Protein AF-A0A7V9RU66-F1 (afdb_monomer_lite)

Structure (mmCIF, N/CA/C/O backbone):
data_AF-A0A7V9RU66-F1
#
_entry.id   AF-A0A7V9RU66-F1
#
loop_
_atom_site.group_PDB
_atom_site.id
_atom_site.type_symbol
_atom_site.label_atom_id
_atom_site.label_alt_id
_atom_site.label_comp_id
_atom_site.label_asym_id
_atom_site.label_entity_id
_atom_site.label_seq_id
_atom_site.pdbx_PDB_ins_code
_atom_site.Cartn_x
_atom_site.Cartn_y
_atom_site.Cartn_z
_atom_site.occupancy
_atom_site.B_iso_or_equiv
_atom_site.auth_seq_id
_atom_site.auth_comp_id
_atom_site.auth_asym_id
_atom_site.auth_atom_id
_atom_site.pdbx_PDB_model_num
ATOM 1 N N . GLY A 1 1 ? 7.194 -14.982 17.174 1.00 54.09 1 GLY A N 1
ATOM 2 C CA . GLY A 1 1 ? 6.091 -15.766 16.573 1.00 54.09 1 GLY A CA 1
ATOM 3 C C . GLY A 1 1 ? 6.670 -16.869 15.704 1.00 54.09 1 GLY A C 1
ATOM 4 O O . GLY A 1 1 ? 7.874 -16.856 15.501 1.00 54.09 1 GLY A O 1
ATOM 5 N N . GLY A 1 2 ? 5.865 -17.826 15.233 1.00 78.12 2 GLY A N 1
ATOM 6 C CA . GLY A 1 2 ? 6.291 -18.788 14.199 1.00 78.12 2 GLY A CA 1
ATOM 7 C C . GLY A 1 2 ? 6.312 -20.267 14.597 1.00 78.12 2 GLY A C 1
ATOM 8 O O . GLY A 1 2 ? 6.083 -21.112 13.745 1.00 78.12 2 GLY A O 1
ATOM 9 N N . ARG A 1 3 ? 6.513 -20.609 15.880 1.00 86.06 3 ARG A N 1
ATOM 10 C CA . ARG A 1 3 ? 6.631 -22.020 16.324 1.00 86.06 3 ARG A CA 1
ATOM 11 C C . ARG A 1 3 ? 5.392 -22.880 16.041 1.00 86.06 3 ARG A C 1
ATOM 13 O O . ARG A 1 3 ? 5.518 -24.087 15.909 1.00 86.06 3 ARG A O 1
ATOM 20 N N . SER A 1 4 ? 4.214 -22.264 15.977 1.00 92.62 4 SER A N 1
ATOM 21 C CA . SER A 1 4 ? 2.929 -22.921 15.711 1.00 92.62 4 SER A CA 1
ATOM 22 C C . SER A 1 4 ? 2.381 -22.630 14.310 1.00 92.62 4 SER A C 1
ATOM 24 O O . SER A 1 4 ? 1.212 -22.897 14.037 1.00 92.62 4 SER A O 1
ATOM 26 N N . TRP A 1 5 ? 3.179 -22.022 13.427 1.00 92.88 5 TRP A N 1
ATOM 27 C CA . TRP A 1 5 ? 2.709 -21.635 12.101 1.00 92.88 5 TRP A CA 1
ATOM 28 C C . TRP A 1 5 ? 2.770 -22.826 11.154 1.00 92.88 5 TRP A C 1
ATOM 30 O O . TRP A 1 5 ? 3.797 -23.483 11.021 1.00 92.88 5 TRP A O 1
ATOM 40 N N . THR A 1 6 ? 1.656 -23.083 10.476 1.00 93.94 6 THR A N 1
ATOM 41 C CA . THR A 1 6 ? 1.593 -24.046 9.377 1.00 93.94 6 THR A CA 1
ATOM 42 C C . THR A 1 6 ? 1.651 -23.277 8.068 1.00 93.94 6 THR A C 1
ATOM 44 O O . THR A 1 6 ? 0.846 -22.370 7.856 1.00 93.94 6 THR A O 1
ATOM 47 N N . ASN A 1 7 ? 2.586 -23.633 7.188 1.00 94.44 7 ASN A N 1
ATOM 48 C CA . ASN A 1 7 ? 2.604 -23.092 5.836 1.00 94.44 7 ASN A CA 1
ATOM 49 C C . ASN A 1 7 ? 1.432 -23.684 5.041 1.00 94.44 7 ASN A C 1
ATOM 51 O O . ASN A 1 7 ? 1.370 -24.896 4.848 1.00 94.44 7 ASN A O 1
ATOM 55 N N . LYS A 1 8 ? 0.509 -22.828 4.599 1.00 96.00 8 LYS A N 1
ATOM 56 C CA . LYS A 1 8 ? -0.644 -23.222 3.780 1.00 96.00 8 LYS A CA 1
ATOM 57 C C . LYS A 1 8 ? -0.397 -23.058 2.279 1.00 96.00 8 LYS A C 1
ATOM 59 O O . LYS A 1 8 ? -1.158 -23.604 1.495 1.00 96.00 8 LYS A O 1
ATOM 64 N N . GLY A 1 9 ? 0.660 -22.356 1.868 1.00 96.25 9 GLY A N 1
ATOM 65 C CA . GLY A 1 9 ? 0.991 -22.094 0.467 1.00 96.25 9 GLY A CA 1
ATOM 66 C C . GLY A 1 9 ? 1.030 -20.606 0.115 1.00 96.25 9 GLY A C 1
ATOM 67 O O . GLY A 1 9 ? 0.934 -19.733 0.978 1.00 96.25 9 GLY A O 1
ATOM 68 N N . ILE A 1 10 ? 1.193 -20.332 -1.179 1.00 96.06 10 ILE A N 1
ATOM 69 C CA . ILE A 1 10 ? 1.361 -18.985 -1.738 1.00 96.06 10 ILE A CA 1
ATOM 70 C C . ILE A 1 10 ? -0.003 -18.310 -1.926 1.00 96.06 10 ILE A C 1
ATOM 72 O O . ILE A 1 10 ? -0.950 -18.932 -2.403 1.00 96.06 10 ILE A O 1
ATOM 76 N N . PHE A 1 11 ? -0.092 -17.026 -1.571 1.00 97.44 11 PHE A N 1
ATOM 77 C CA . PHE A 1 11 ? -1.281 -16.201 -1.803 1.00 97.44 11 PHE A CA 1
ATOM 78 C C . PHE A 1 11 ? -1.228 -15.528 -3.185 1.00 97.44 11 PHE A C 1
ATOM 80 O O . PHE A 1 11 ? -2.105 -15.745 -4.014 1.00 97.44 11 PHE A O 1
ATOM 87 N N . ILE A 1 12 ? -0.187 -14.730 -3.433 1.00 97.38 12 ILE A N 1
ATOM 88 C CA . ILE A 1 12 ? 0.171 -14.116 -4.720 1.00 97.38 12 ILE A CA 1
ATOM 89 C C . ILE A 1 12 ? 1.691 -14.198 -4.887 1.00 97.38 12 ILE A C 1
ATOM 91 O O . ILE A 1 12 ? 2.413 -14.232 -3.890 1.00 97.38 12 ILE A O 1
ATOM 95 N N . GLU A 1 13 ? 2.171 -14.203 -6.125 1.00 95.44 13 GLU A N 1
ATOM 96 C CA . GLU A 1 13 ? 3.602 -14.180 -6.449 1.00 95.44 13 GLU A CA 1
ATOM 97 C C . GLU A 1 13 ? 3.851 -13.460 -7.771 1.00 95.44 13 GLU A C 1
ATOM 99 O O . GLU A 1 13 ? 2.932 -13.300 -8.557 1.00 95.44 13 GLU A O 1
ATOM 104 N N . ASP A 1 14 ? 5.078 -13.037 -8.037 1.00 94.44 14 ASP A N 1
ATOM 105 C CA . ASP A 1 14 ? 5.473 -12.557 -9.360 1.00 94.44 14 ASP A CA 1
ATOM 106 C C . ASP A 1 14 ? 6.634 -13.393 -9.874 1.00 94.44 14 ASP A C 1
ATOM 108 O O . ASP A 1 14 ? 7.517 -13.795 -9.115 1.00 94.44 14 ASP A O 1
ATOM 112 N N . HIS A 1 15 ? 6.670 -13.562 -11.192 1.00 94.44 15 HIS A N 1
ATOM 113 C CA . HIS A 1 15 ? 7.724 -14.305 -11.868 1.00 94.44 15 HIS A CA 1
ATOM 114 C C . HIS A 1 15 ? 8.845 -13.395 -12.377 1.00 94.44 15 HIS A C 1
ATOM 116 O O . HIS A 1 15 ? 8.672 -12.189 -12.578 1.00 94.44 15 HIS A O 1
ATOM 122 N N . GLN A 1 16 ? 10.000 -14.007 -12.653 1.00 94.94 16 GLN A N 1
ATOM 123 C CA . GLN A 1 16 ? 11.218 -13.335 -13.127 1.00 94.94 16 GLN A CA 1
ATOM 124 C C . GLN A 1 16 ? 11.025 -12.348 -14.294 1.00 94.94 16 GLN A C 1
ATOM 126 O O . GLN A 1 16 ? 11.679 -11.307 -14.258 1.00 94.94 16 GLN A O 1
ATOM 131 N N . PRO A 1 17 ? 10.136 -12.574 -15.287 1.00 96.50 17 PRO A N 1
ATOM 132 C CA . PRO A 1 17 ? 9.943 -11.624 -16.385 1.00 96.50 17 PRO A CA 1
ATOM 133 C C . PRO A 1 17 ? 9.509 -10.219 -15.955 1.00 96.50 17 PRO A C 1
ATOM 135 O O . PRO A 1 17 ? 9.599 -9.295 -16.752 1.00 96.50 17 PRO A O 1
ATOM 138 N N . ARG A 1 18 ? 9.035 -10.034 -14.717 1.00 95.62 18 ARG A N 1
ATOM 139 C CA . ARG A 1 18 ? 8.660 -8.720 -14.174 1.00 95.62 18 ARG A CA 1
ATOM 140 C C . ARG A 1 18 ? 9.803 -8.023 -13.427 1.00 95.62 18 ARG A C 1
ATOM 142 O O . ARG A 1 18 ? 9.612 -6.908 -12.944 1.00 95.62 18 ARG A O 1
ATOM 149 N N . MET A 1 19 ? 10.966 -8.664 -13.287 1.00 95.75 19 MET A N 1
ATOM 150 C CA . MET A 1 19 ? 12.111 -8.092 -12.580 1.00 95.75 19 MET A CA 1
ATOM 151 C C . MET A 1 19 ? 12.812 -7.038 -13.441 1.00 95.75 19 MET A C 1
ATOM 153 O O . MET A 1 19 ? 13.355 -7.341 -14.498 1.00 95.75 19 MET A O 1
ATOM 157 N N . ILE A 1 20 ? 12.847 -5.806 -12.951 1.00 95.75 20 ILE A N 1
ATOM 158 C CA . ILE A 1 20 ? 13.600 -4.684 -13.497 1.00 95.75 20 ILE A CA 1
ATOM 159 C C . ILE A 1 20 ? 15.056 -4.842 -13.058 1.00 95.75 20 ILE A C 1
ATOM 161 O O . ILE A 1 20 ? 15.413 -4.662 -11.889 1.00 95.75 20 ILE A O 1
ATOM 165 N N . LEU A 1 21 ? 15.901 -5.220 -14.012 1.00 95.44 21 LEU A N 1
ATOM 166 C CA . LEU A 1 21 ? 17.323 -5.466 -13.788 1.00 95.44 21 LEU A CA 1
ATOM 167 C C . LEU A 1 21 ? 18.162 -4.202 -14.029 1.00 95.44 21 LEU A C 1
ATOM 169 O O . LEU A 1 21 ? 17.673 -3.148 -14.445 1.00 95.44 21 LEU A O 1
ATOM 173 N N . LYS A 1 22 ? 19.472 -4.312 -13.789 1.00 94.69 22 LYS A N 1
ATOM 174 C CA . LYS A 1 22 ? 20.430 -3.309 -14.271 1.00 94.69 22 LYS A CA 1
ATOM 175 C C . LYS A 1 22 ? 20.359 -3.213 -15.810 1.00 94.69 22 LYS A C 1
ATOM 177 O O . LYS A 1 22 ? 20.106 -4.227 -16.460 1.00 94.69 22 LYS A O 1
ATOM 182 N N . PRO A 1 23 ? 20.578 -2.023 -16.397 1.00 94.81 23 PRO A N 1
ATOM 183 C CA . PRO A 1 23 ? 21.033 -0.790 -15.746 1.00 94.81 23 PRO A CA 1
ATOM 184 C C . PRO A 1 23 ? 19.916 0.076 -15.135 1.00 94.81 23 PRO A C 1
ATOM 186 O O . PRO A 1 23 ? 20.235 1.084 -14.514 1.00 94.81 23 PRO A O 1
ATOM 189 N N . HIS A 1 24 ? 18.635 -0.280 -15.287 1.00 96.00 24 HIS A N 1
ATOM 190 C CA . HIS A 1 24 ? 17.520 0.587 -14.882 1.00 96.00 24 HIS A CA 1
ATOM 191 C C . HIS A 1 24 ? 17.282 0.603 -13.372 1.00 96.00 24 HIS A C 1
ATOM 193 O O . HIS A 1 24 ? 17.064 1.671 -12.798 1.00 96.00 24 HIS A O 1
ATOM 199 N N . ASN A 1 25 ? 17.392 -0.552 -12.712 1.00 95.31 25 ASN A N 1
ATOM 200 C CA . ASN A 1 25 ? 17.283 -0.604 -11.260 1.00 95.31 25 ASN A CA 1
ATOM 201 C C . ASN A 1 25 ? 18.553 -0.095 -10.570 1.00 95.31 25 ASN A C 1
ATOM 203 O O . ASN A 1 25 ? 19.605 -0.741 -10.583 1.00 95.31 25 ASN A O 1
ATOM 207 N N . THR A 1 26 ? 18.418 1.081 -9.961 1.00 95.50 26 THR A N 1
ATOM 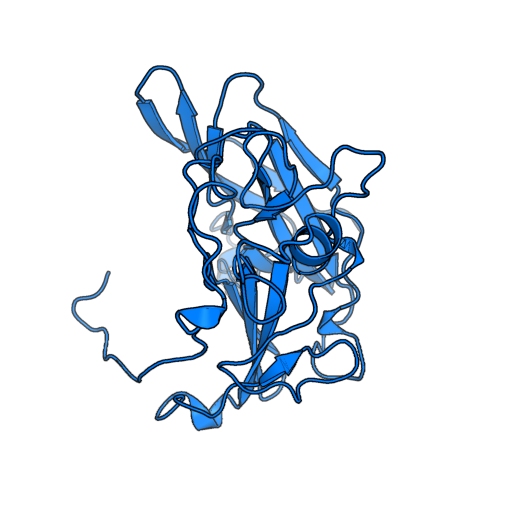208 C CA . THR A 1 26 ? 19.484 1.832 -9.284 1.00 95.50 26 THR A CA 1
ATOM 209 C C . THR A 1 26 ? 19.058 2.364 -7.913 1.00 95.50 26 THR A C 1
ATOM 211 O O . THR A 1 26 ? 19.827 3.059 -7.252 1.00 95.50 26 THR A O 1
ATOM 214 N N . SER A 1 27 ? 17.844 2.046 -7.460 1.00 91.19 27 SER A N 1
ATOM 215 C CA . SER A 1 27 ? 17.290 2.484 -6.175 1.00 91.19 27 SER A CA 1
ATOM 216 C C . SER A 1 27 ? 17.796 1.672 -4.981 1.00 91.19 27 SER A C 1
ATOM 218 O O . SER A 1 27 ? 17.535 2.059 -3.846 1.00 91.19 27 SER A O 1
ATOM 220 N N . ASN A 1 28 ? 18.506 0.558 -5.203 1.00 89.00 28 ASN A N 1
ATOM 221 C CA . ASN A 1 28 ? 18.846 -0.429 -4.167 1.00 89.00 28 ASN A CA 1
ATOM 222 C C . ASN A 1 28 ? 17.607 -0.957 -3.412 1.00 89.00 28 ASN A C 1
ATOM 224 O O . ASN A 1 28 ? 17.697 -1.353 -2.249 1.00 89.00 28 ASN A O 1
ATOM 228 N N . THR A 1 29 ? 16.443 -0.945 -4.066 1.00 81.56 29 THR A N 1
ATOM 229 C CA . THR A 1 29 ? 15.221 -1.607 -3.594 1.00 81.56 29 THR A CA 1
ATOM 230 C C . THR A 1 29 ? 15.042 -2.952 -4.313 1.00 81.56 29 THR A C 1
ATOM 232 O O . THR A 1 29 ? 15.982 -3.476 -4.921 1.00 81.56 29 THR A O 1
ATOM 235 N N . PHE A 1 30 ? 13.859 -3.566 -4.210 1.00 85.19 30 PHE A N 1
ATOM 236 C CA . PHE A 1 30 ? 13.571 -4.835 -4.878 1.00 85.19 30 PHE A CA 1
ATOM 237 C C . PHE A 1 30 ? 13.674 -4.703 -6.406 1.00 85.19 30 PHE A C 1
ATOM 239 O O . PHE A 1 30 ? 13.291 -3.692 -6.987 1.00 85.19 30 PHE A O 1
ATOM 246 N N . ALA A 1 31 ? 14.159 -5.754 -7.073 1.00 89.69 31 ALA A N 1
ATOM 247 C CA . ALA A 1 31 ? 14.148 -5.837 -8.536 1.00 89.69 31 ALA A CA 1
ATOM 248 C C . ALA A 1 31 ? 12.752 -6.049 -9.117 1.00 89.69 31 ALA A C 1
ATOM 250 O O . ALA A 1 31 ? 12.538 -5.834 -10.297 1.00 89.69 31 ALA A O 1
ATOM 251 N N . GLY A 1 32 ? 11.795 -6.460 -8.305 1.00 92.56 32 GLY A N 1
ATOM 252 C CA . GLY A 1 32 ? 10.421 -6.677 -8.702 1.00 92.56 32 GLY A CA 1
ATOM 253 C C . GLY A 1 32 ? 9.688 -7.404 -7.592 1.00 92.56 32 GLY A C 1
ATOM 254 O O . GLY A 1 32 ? 10.230 -7.594 -6.501 1.00 92.56 32 GLY A O 1
ATOM 255 N N . GLY A 1 33 ? 8.477 -7.850 -7.891 1.00 93.25 33 GLY A N 1
ATOM 256 C CA . GLY A 1 33 ? 7.679 -8.636 -6.970 1.00 93.25 33 GLY A CA 1
ATOM 257 C C . GLY A 1 33 ? 6.613 -7.846 -6.240 1.00 93.25 33 GLY A C 1
ATOM 258 O O . GLY A 1 33 ? 6.332 -6.687 -6.542 1.00 93.25 33 GLY A O 1
ATOM 259 N N . VAL A 1 34 ? 6.027 -8.517 -5.259 1.00 94.50 34 VAL A N 1
ATOM 260 C CA . VAL A 1 34 ? 4.985 -7.986 -4.388 1.00 94.50 34 VAL A CA 1
ATOM 261 C C . VAL A 1 34 ? 5.456 -8.087 -2.945 1.00 94.50 34 VAL A C 1
ATOM 263 O O . VAL A 1 34 ? 6.046 -9.098 -2.557 1.00 94.50 34 VAL A O 1
ATOM 266 N N . GLY A 1 35 ? 5.236 -7.044 -2.150 1.00 93.81 35 GLY A N 1
ATOM 267 C CA . GLY A 1 35 ? 5.766 -6.988 -0.791 1.00 93.81 35 GLY A CA 1
ATOM 268 C C . GLY A 1 35 ? 4.878 -6.251 0.196 1.00 93.81 35 GLY A C 1
ATOM 269 O O . GLY A 1 35 ? 3.836 -5.699 -0.152 1.00 93.81 35 GLY A O 1
ATOM 270 N N . ASP A 1 36 ? 5.316 -6.291 1.451 1.00 94.62 36 ASP A N 1
ATOM 271 C CA . ASP A 1 36 ? 4.734 -5.560 2.579 1.00 94.62 36 ASP A CA 1
ATOM 272 C C . ASP A 1 36 ? 3.207 -5.727 2.719 1.00 94.62 36 ASP A C 1
ATOM 274 O O . ASP A 1 36 ? 2.463 -4.744 2.715 1.00 94.62 36 ASP A O 1
ATOM 278 N N . PRO A 1 37 ? 2.709 -6.975 2.803 1.00 96.88 37 PRO A N 1
ATOM 279 C CA . PRO A 1 37 ? 1.279 -7.235 2.806 1.00 96.88 37 PRO A CA 1
ATOM 280 C C . PRO A 1 37 ? 0.583 -6.762 4.090 1.00 96.88 37 PRO A C 1
ATOM 282 O O . PRO A 1 37 ? 1.059 -6.993 5.202 1.00 96.88 37 PRO A O 1
ATOM 285 N N . SER A 1 38 ? -0.637 -6.248 3.937 1.00 98.44 38 SER A N 1
ATOM 286 C CA . SER A 1 38 ? -1.613 -6.058 5.011 1.00 98.44 38 SER A CA 1
ATOM 287 C C . SER A 1 38 ? -2.946 -6.688 4.628 1.00 98.44 38 SER A C 1
ATOM 289 O O . SER A 1 38 ? -3.507 -6.396 3.572 1.00 98.44 38 SER A O 1
ATOM 291 N N . ALA A 1 39 ? -3.438 -7.589 5.479 1.00 97.94 39 ALA A N 1
ATOM 292 C CA . ALA A 1 39 ? -4.606 -8.406 5.188 1.00 97.94 39 ALA A CA 1
ATOM 293 C C . ALA A 1 39 ? -5.781 -8.092 6.123 1.00 97.94 39 ALA A C 1
ATOM 295 O O . ALA A 1 39 ? -5.617 -8.080 7.343 1.00 97.94 39 ALA A O 1
ATOM 296 N N . VAL A 1 40 ? -6.978 -7.904 5.558 1.00 98.31 40 VAL A N 1
ATOM 297 C CA . VAL A 1 40 ? -8.227 -7.679 6.308 1.00 98.31 40 VAL A CA 1
ATOM 298 C C . VAL A 1 40 ? -9.375 -8.503 5.733 1.00 98.31 40 VAL A C 1
ATOM 300 O O . VAL A 1 40 ? -9.509 -8.654 4.519 1.00 98.31 40 VAL A O 1
ATOM 303 N N . ALA A 1 41 ? -10.219 -9.054 6.604 1.00 97.62 41 ALA A N 1
ATOM 304 C CA . ALA A 1 41 ? -11.420 -9.770 6.188 1.00 97.62 41 ALA A CA 1
ATOM 305 C C . ALA A 1 41 ? -12.588 -8.790 5.997 1.00 97.62 41 ALA A C 1
ATOM 307 O O . ALA A 1 41 ? -12.857 -7.965 6.871 1.00 97.62 41 ALA A O 1
ATOM 308 N N . SER A 1 42 ? -13.296 -8.900 4.873 1.00 97.62 42 SER A N 1
ATOM 309 C CA . SER A 1 42 ? -14.531 -8.153 4.603 1.00 97.62 42 SER A CA 1
ATOM 310 C C . SER A 1 42 ? -15.489 -9.038 3.799 1.00 97.62 42 SER A C 1
ATOM 312 O O . SER A 1 42 ? -15.142 -9.576 2.740 1.00 97.62 42 SER A O 1
ATOM 314 N N . GLY A 1 43 ? -16.683 -9.270 4.348 1.00 96.00 43 GLY A N 1
ATOM 315 C CA . GLY A 1 43 ? -17.621 -10.262 3.824 1.00 96.00 43 GLY A CA 1
ATOM 316 C C . GLY A 1 43 ? -17.010 -11.669 3.789 1.00 96.00 43 GLY A C 1
ATOM 317 O O . GLY A 1 43 ? -16.449 -12.142 4.774 1.00 96.00 43 GLY A O 1
ATOM 318 N N . LYS A 1 44 ? -17.108 -12.344 2.637 1.00 97.50 44 LYS A N 1
ATOM 319 C CA . LYS A 1 44 ? -16.587 -13.710 2.429 1.00 97.50 44 LYS A CA 1
ATOM 320 C C . LYS A 1 44 ? -15.128 -13.779 1.955 1.00 97.50 44 LYS A C 1
ATOM 322 O O . LYS A 1 44 ? -14.651 -14.867 1.631 1.00 97.50 44 LYS A O 1
ATOM 327 N N . TYR A 1 45 ? -14.440 -12.641 1.865 1.00 98.50 45 TYR A N 1
ATOM 328 C CA . TYR A 1 45 ? -13.095 -12.552 1.302 1.00 98.50 45 TYR A CA 1
ATOM 329 C C . TYR A 1 45 ? -12.073 -12.055 2.327 1.00 98.50 45 TYR A C 1
ATOM 331 O O . TYR A 1 45 ? -12.382 -11.234 3.193 1.00 98.50 45 TYR A O 1
ATOM 339 N N . LEU A 1 46 ? -10.833 -12.514 2.168 1.00 98.56 46 LEU A N 1
ATOM 340 C CA . LEU A 1 46 ? -9.651 -11.851 2.705 1.00 98.56 46 LEU A CA 1
ATOM 341 C C . LEU A 1 46 ? -9.087 -10.934 1.615 1.00 98.56 46 LEU A C 1
ATOM 343 O O . LEU A 1 46 ? -8.779 -11.406 0.519 1.00 98.56 46 LEU A O 1
ATOM 347 N N . TYR A 1 47 ? -8.963 -9.645 1.916 1.00 98.75 47 TYR A N 1
ATOM 348 C CA . TYR A 1 47 ? -8.310 -8.652 1.065 1.00 98.75 47 TYR A CA 1
ATOM 349 C C . TYR A 1 47 ? -6.861 -8.509 1.497 1.00 98.75 47 TYR A C 1
ATOM 351 O O . TYR A 1 47 ? -6.595 -8.349 2.685 1.00 98.75 47 TYR A O 1
ATOM 359 N N . LEU A 1 48 ? -5.950 -8.549 0.533 1.00 98.62 48 LEU A N 1
ATOM 360 C CA . LEU A 1 48 ? -4.521 -8.352 0.711 1.00 98.62 48 LEU A CA 1
ATOM 361 C C . LEU A 1 48 ? -4.132 -7.052 0.010 1.00 98.62 48 LEU A C 1
ATOM 363 O O . LEU A 1 48 ? -4.146 -6.998 -1.218 1.00 98.62 48 LEU A O 1
ATOM 367 N N . PHE A 1 49 ? -3.802 -6.021 0.779 1.00 98.75 49 PHE A N 1
ATOM 368 C CA . PHE A 1 49 ? -3.186 -4.792 0.285 1.00 98.75 49 PHE A CA 1
ATOM 369 C C . PHE A 1 49 ? -1.672 -4.969 0.304 1.00 98.75 49 PHE A C 1
ATOM 371 O O . PHE A 1 49 ? -1.138 -5.473 1.289 1.00 98.75 49 PHE A O 1
ATOM 378 N N . TYR A 1 50 ? -0.983 -4.600 -0.770 1.00 98.12 50 TYR A N 1
ATOM 379 C CA . TYR A 1 50 ? 0.442 -4.898 -0.924 1.00 98.12 50 TYR A CA 1
ATOM 380 C C . TYR A 1 50 ? 1.137 -3.864 -1.815 1.00 98.12 50 TYR A C 1
ATOM 382 O O . TYR A 1 50 ? 0.483 -3.202 -2.620 1.00 98.12 50 TYR A O 1
ATOM 390 N N . GLY A 1 51 ? 2.456 -3.730 -1.675 1.00 96.19 51 GLY A N 1
ATOM 391 C CA . GLY A 1 51 ? 3.294 -2.956 -2.590 1.00 96.19 51 GLY A CA 1
ATOM 392 C C . GLY A 1 51 ? 3.595 -3.739 -3.870 1.00 96.19 51 GLY A C 1
ATOM 393 O O . GLY A 1 51 ? 4.040 -4.883 -3.799 1.00 96.19 51 GLY A O 1
ATOM 394 N N . GLU A 1 52 ? 3.344 -3.144 -5.032 1.00 94.31 52 GLU A N 1
ATOM 395 C CA . GLU A 1 52 ? 3.611 -3.698 -6.361 1.00 94.31 52 GLU A CA 1
ATOM 396 C C . GLU A 1 52 ? 4.938 -3.133 -6.884 1.00 94.31 52 GLU A C 1
ATOM 398 O O . GLU A 1 52 ? 5.014 -1.965 -7.242 1.00 94.31 52 GLU A O 1
ATOM 403 N N . TYR A 1 53 ? 5.990 -3.949 -6.943 1.00 94.38 53 TYR A N 1
ATOM 404 C CA . TYR A 1 53 ? 7.344 -3.524 -7.329 1.00 94.38 53 TYR A CA 1
ATOM 405 C C . TYR A 1 53 ? 7.785 -4.071 -8.693 1.00 94.38 53 TYR A C 1
ATOM 407 O O . TYR A 1 53 ? 8.783 -3.615 -9.245 1.00 94.38 53 TYR A O 1
ATOM 415 N N . GLY A 1 54 ? 7.065 -5.051 -9.247 1.00 94.88 54 GLY A N 1
ATOM 416 C CA . GLY A 1 54 ? 7.350 -5.623 -10.564 1.00 94.88 54 GLY A CA 1
ATOM 417 C C . GLY A 1 54 ? 6.955 -4.710 -11.725 1.00 94.88 54 GLY A C 1
ATOM 418 O O . GLY A 1 54 ? 5.966 -3.978 -11.655 1.00 94.88 54 GLY A O 1
ATOM 419 N N . TYR A 1 55 ? 7.671 -4.826 -12.846 1.00 96.88 55 TYR A N 1
ATOM 420 C CA . TYR A 1 55 ? 7.300 -4.171 -14.099 1.00 96.88 55 TYR A CA 1
ATOM 421 C C . TYR A 1 55 ? 5.868 -4.577 -14.503 1.00 96.88 55 TYR A C 1
ATOM 423 O O . TYR A 1 55 ? 5.536 -5.768 -14.433 1.00 96.88 55 TYR A O 1
ATOM 431 N N . PRO A 1 56 ? 4.990 -3.640 -14.909 1.00 95.50 56 PRO A N 1
ATOM 432 C CA . PRO A 1 56 ? 3.624 -3.952 -15.327 1.00 95.50 56 PRO A CA 1
ATOM 433 C C . PRO A 1 56 ? 3.612 -4.428 -16.788 1.00 95.50 56 PRO A C 1
ATOM 435 O O . PRO A 1 56 ? 2.995 -3.832 -17.667 1.00 95.50 56 PRO A O 1
ATOM 438 N N . GLY A 1 57 ? 4.350 -5.509 -17.037 1.00 95.19 57 GLY A N 1
ATOM 439 C CA . GLY A 1 57 ? 4.577 -6.114 -18.342 1.00 95.19 57 GLY A CA 1
ATOM 440 C C . GLY A 1 57 ? 5.697 -7.149 -18.267 1.00 95.19 57 GLY A C 1
ATOM 441 O O . GLY A 1 57 ? 6.070 -7.604 -17.186 1.00 95.19 57 GLY A O 1
ATOM 442 N N . ILE A 1 58 ? 6.260 -7.481 -19.424 1.00 96.06 58 ILE A N 1
ATOM 443 C CA . ILE A 1 58 ? 7.525 -8.214 -19.513 1.00 96.06 58 ILE A CA 1
ATOM 444 C C . ILE A 1 58 ? 8.638 -7.169 -19.559 1.00 96.06 58 ILE A C 1
ATOM 446 O O . ILE A 1 58 ? 8.633 -6.305 -20.435 1.00 96.06 58 ILE A O 1
ATOM 450 N N . TYR A 1 59 ? 9.550 -7.210 -18.591 1.00 97.31 59 TYR A N 1
ATOM 451 C CA . TYR A 1 59 ? 10.728 -6.359 -18.583 1.00 97.31 59 TYR A CA 1
ATOM 452 C C . TYR A 1 59 ? 11.688 -6.804 -19.685 1.00 97.31 59 TYR A C 1
ATOM 454 O O . TYR A 1 59 ? 12.089 -7.965 -19.758 1.00 97.31 59 TYR A O 1
ATOM 462 N N . ASP A 1 60 ? 12.094 -5.841 -20.498 1.00 97.25 60 ASP A N 1
ATOM 463 C CA . ASP A 1 60 ? 13.182 -5.964 -21.450 1.00 97.25 60 ASP A CA 1
ATOM 464 C C . ASP A 1 60 ? 13.996 -4.667 -21.407 1.00 97.25 60 ASP A C 1
ATOM 466 O O . ASP A 1 60 ? 13.446 -3.564 -21.377 1.00 97.25 60 ASP A O 1
ATOM 470 N N . SER A 1 61 ? 15.324 -4.784 -21.361 1.00 96.94 61 SER A N 1
ATOM 471 C CA . SER A 1 61 ? 16.184 -3.610 -21.200 1.00 96.94 61 SER A CA 1
ATOM 472 C C . SER A 1 61 ? 16.189 -2.704 -22.430 1.00 96.94 61 SER A C 1
ATOM 474 O O . SER A 1 61 ? 16.436 -1.511 -22.284 1.00 96.94 61 SER A O 1
ATOM 476 N N . ALA A 1 62 ? 15.942 -3.236 -23.630 1.00 97.38 62 ALA A N 1
ATOM 477 C CA . ALA A 1 62 ? 15.953 -2.438 -24.855 1.00 97.38 62 ALA A CA 1
ATOM 478 C C . ALA A 1 62 ? 14.668 -1.609 -25.022 1.00 97.38 62 ALA A C 1
ATOM 480 O O . ALA A 1 62 ? 14.695 -0.542 -25.633 1.00 97.38 62 ALA A O 1
ATOM 481 N N . SER A 1 63 ? 13.559 -2.083 -24.457 1.00 96.88 63 SER A N 1
ATOM 482 C CA . SER A 1 63 ? 12.228 -1.470 -24.556 1.00 96.88 63 SER A CA 1
ATOM 483 C C . SER A 1 63 ? 11.699 -0.905 -23.233 1.00 96.88 63 SER A C 1
ATOM 485 O O . SER A 1 63 ? 10.532 -0.513 -23.148 1.00 96.88 63 SER A O 1
ATOM 487 N N . TYR A 1 64 ? 12.548 -0.824 -22.203 1.00 97.88 64 TYR A N 1
ATOM 488 C CA . TYR A 1 64 ? 12.169 -0.321 -20.887 1.00 97.88 64 TYR A CA 1
ATOM 489 C C . TYR A 1 64 ? 11.516 1.065 -20.966 1.00 97.88 64 TYR A C 1
ATOM 491 O O . TYR A 1 64 ? 12.081 2.036 -21.471 1.00 97.88 64 TYR A O 1
ATOM 499 N N . ASN A 1 65 ? 10.318 1.154 -20.393 1.00 97.81 65 ASN A N 1
ATOM 500 C CA . ASN A 1 65 ? 9.547 2.385 -20.297 1.00 97.81 65 ASN A CA 1
ATOM 501 C C . ASN A 1 65 ? 9.316 2.773 -18.831 1.00 97.81 65 ASN A C 1
ATOM 503 O O . ASN A 1 65 ? 8.586 2.102 -18.097 1.00 97.81 65 ASN A O 1
ATOM 507 N N . VAL A 1 66 ? 9.904 3.906 -18.444 1.00 96.25 66 VAL A N 1
ATOM 508 C CA . VAL A 1 66 ? 9.832 4.473 -17.092 1.00 96.25 66 VAL A CA 1
ATOM 509 C C . VAL A 1 66 ? 8.423 4.912 -16.685 1.00 96.25 66 VAL A C 1
ATOM 511 O O . VAL A 1 66 ? 8.032 4.767 -15.526 1.00 96.25 66 VAL A O 1
ATOM 514 N N . ASP A 1 67 ? 7.636 5.437 -17.627 1.00 96.50 67 ASP A N 1
ATOM 515 C CA . ASP A 1 67 ? 6.261 5.859 -17.362 1.00 96.50 67 ASP A CA 1
ATOM 516 C C . ASP A 1 67 ? 5.340 4.643 -17.201 1.00 96.50 67 ASP A C 1
ATOM 518 O O . ASP A 1 67 ? 4.420 4.688 -16.380 1.00 96.50 67 ASP A O 1
ATOM 522 N N . LEU A 1 68 ? 5.631 3.545 -17.913 1.00 97.44 68 LEU A N 1
ATOM 523 C CA . LEU A 1 68 ? 4.952 2.266 -17.715 1.00 97.44 68 LEU A CA 1
ATOM 524 C C . LEU A 1 68 ? 5.269 1.695 -16.328 1.00 97.44 68 LEU A C 1
ATOM 526 O O . LEU A 1 68 ? 4.328 1.419 -15.589 1.00 97.44 68 LEU A O 1
ATOM 530 N N . GLU A 1 69 ? 6.541 1.612 -15.915 1.00 96.56 69 GLU A N 1
ATOM 531 C CA . GLU A 1 69 ? 6.888 1.149 -14.558 1.00 96.56 69 GLU A CA 1
ATOM 532 C C . GLU A 1 69 ? 6.170 1.970 -13.479 1.00 96.56 69 GLU A C 1
ATOM 534 O O . GLU A 1 69 ? 5.498 1.410 -12.609 1.00 96.56 69 GLU A O 1
ATOM 539 N N . ARG A 1 70 ? 6.252 3.304 -13.571 1.00 95.56 70 ARG A N 1
ATOM 540 C CA . ARG A 1 70 ? 5.584 4.222 -12.639 1.00 95.56 70 ARG A CA 1
ATOM 541 C C . ARG A 1 70 ? 4.080 3.955 -12.549 1.00 95.56 70 ARG A C 1
ATOM 543 O O . ARG A 1 70 ? 3.509 4.089 -11.472 1.00 95.56 70 ARG A O 1
ATOM 550 N N . SER A 1 71 ? 3.429 3.605 -13.660 1.00 95.38 71 SER A N 1
ATOM 551 C CA . SER A 1 71 ? 1.982 3.357 -13.680 1.00 95.38 71 SER A CA 1
ATOM 552 C C . SER A 1 71 ? 1.557 2.124 -12.876 1.00 95.38 71 SER A C 1
ATOM 554 O O . SER A 1 71 ? 0.427 2.103 -12.393 1.00 95.38 71 SER A O 1
ATOM 556 N N . GLY A 1 72 ? 2.453 1.142 -12.708 1.00 93.00 72 GLY A N 1
ATOM 557 C CA . GLY A 1 72 ? 2.215 -0.068 -11.915 1.00 93.00 72 GLY A CA 1
ATOM 558 C C . GLY A 1 72 ? 2.426 0.124 -10.412 1.00 93.00 72 GLY A C 1
ATOM 559 O O . GLY A 1 72 ? 1.940 -0.679 -9.625 1.00 93.00 72 GLY A O 1
ATOM 560 N N . GLN A 1 73 ? 3.108 1.198 -10.007 1.00 89.00 73 GLN A N 1
ATOM 561 C CA . GLN A 1 73 ? 3.286 1.553 -8.599 1.00 89.00 73 GLN A CA 1
ATOM 562 C C . GLN A 1 73 ? 1.981 2.122 -8.010 1.00 89.00 73 GLN A C 1
ATOM 564 O O . GLN A 1 73 ? 1.205 2.731 -8.727 1.00 89.00 73 GLN A O 1
ATOM 569 N N . CYS A 1 74 ? 1.677 2.045 -6.718 1.00 87.31 74 CYS A N 1
ATOM 570 C CA . CYS A 1 74 ? 2.497 1.493 -5.648 1.00 87.31 74 CYS A CA 1
ATOM 571 C C . CYS A 1 74 ? 1.722 0.487 -4.795 1.00 87.31 74 CYS A C 1
ATOM 573 O O . CYS A 1 74 ? 2.116 -0.667 -4.755 1.00 87.31 74 CYS A O 1
ATOM 575 N N . ILE A 1 75 ? 0.603 0.870 -4.173 1.00 98.19 75 ILE A N 1
ATOM 576 C CA . ILE A 1 75 ? -0.214 -0.047 -3.372 1.00 98.19 75 ILE A CA 1
ATOM 577 C C . ILE A 1 75 ? -1.358 -0.593 -4.230 1.00 98.19 75 ILE A C 1
ATOM 579 O O . ILE A 1 75 ? -2.173 0.163 -4.764 1.00 98.19 75 ILE A O 1
ATOM 583 N N . SER A 1 76 ? -1.422 -1.915 -4.313 1.00 98.19 76 SER A N 1
ATOM 584 C CA . SER A 1 76 ? -2.426 -2.696 -5.033 1.00 98.19 76 SER A CA 1
ATOM 585 C C . SER A 1 76 ? -3.234 -3.556 -4.060 1.00 98.19 76 SER A C 1
ATOM 587 O O . SER A 1 76 ? -2.930 -3.638 -2.866 1.00 98.19 76 SER A O 1
ATOM 589 N N . VAL A 1 77 ? -4.285 -4.208 -4.565 1.00 98.62 77 VAL A N 1
ATOM 590 C CA . VAL A 1 77 ? -5.117 -5.115 -3.768 1.00 98.62 77 VAL A CA 1
ATOM 591 C C . VAL A 1 77 ? -5.450 -6.400 -4.520 1.00 98.62 77 VAL A C 1
ATOM 593 O O . VAL A 1 77 ? -5.812 -6.396 -5.700 1.00 98.62 77 VAL A O 1
ATOM 596 N N . ALA A 1 78 ? -5.362 -7.514 -3.802 1.00 98.56 78 ALA A N 1
ATOM 597 C CA . ALA A 1 78 ? -5.851 -8.823 -4.209 1.00 98.56 78 ALA A CA 1
ATOM 598 C C . ALA A 1 78 ?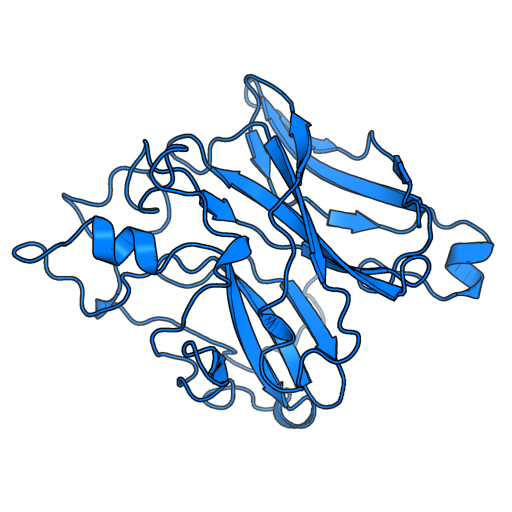 -6.882 -9.331 -3.199 1.00 98.56 78 ALA A C 1
ATOM 600 O O . ALA A 1 78 ? -6.961 -8.838 -2.074 1.00 98.56 78 ALA A O 1
ATOM 601 N N . ARG A 1 79 ? -7.673 -10.332 -3.582 1.00 98.50 79 ARG A N 1
ATOM 602 C CA . ARG A 1 79 ? -8.564 -11.024 -2.648 1.00 98.50 79 ARG A CA 1
ATOM 603 C C . ARG A 1 79 ? -8.621 -12.522 -2.899 1.00 98.50 79 ARG A C 1
ATOM 605 O O . ARG A 1 79 ? -8.425 -12.976 -4.023 1.00 98.50 79 ARG A O 1
ATOM 612 N N . ILE A 1 80 ? -8.963 -13.267 -1.858 1.00 98.62 80 ILE A N 1
ATOM 613 C CA . ILE A 1 80 ? -9.251 -14.706 -1.898 1.00 98.62 80 ILE A CA 1
ATOM 614 C C . ILE A 1 80 ? -10.489 -14.987 -1.046 1.00 98.62 80 ILE A C 1
ATOM 616 O O . ILE A 1 80 ? -10.772 -14.235 -0.110 1.00 98.62 80 ILE A O 1
ATOM 620 N N . LEU A 1 81 ? -11.252 -16.036 -1.354 1.00 98.38 81 LEU A N 1
ATOM 621 C CA . LEU A 1 81 ? -12.316 -16.483 -0.455 1.00 98.38 81 LEU A CA 1
ATOM 622 C C . LEU A 1 81 ? -11.710 -16.970 0.864 1.00 98.38 81 LEU A C 1
ATOM 624 O O . LEU A 1 81 ? -10.691 -17.657 0.875 1.00 98.38 81 LEU A O 1
ATOM 628 N N . LEU A 1 82 ? -12.364 -16.664 1.984 1.00 98.44 82 LEU A N 1
ATOM 629 C CA . LEU A 1 82 ? -11.925 -17.158 3.293 1.00 98.44 82 LEU A CA 1
ATOM 630 C C . LEU A 1 82 ? -11.924 -18.694 3.348 1.00 98.44 82 LEU A C 1
ATOM 632 O O . LEU A 1 82 ? -11.029 -19.285 3.942 1.00 98.44 82 LEU A O 1
ATOM 636 N N . SER A 1 83 ? -12.878 -19.336 2.664 1.00 98.31 83 SER A N 1
ATOM 637 C CA . SER A 1 83 ? -12.977 -20.797 2.544 1.00 98.31 83 SER A CA 1
ATOM 638 C C . SER A 1 83 ? -11.826 -21.443 1.769 1.00 98.31 83 SER A C 1
ATOM 640 O O . SER A 1 83 ? -11.675 -22.658 1.804 1.00 98.31 83 SER A O 1
ATOM 642 N N . ASP A 1 84 ? -11.022 -20.652 1.058 1.00 98.44 84 ASP A N 1
ATOM 643 C CA . ASP A 1 84 ? -9.912 -21.143 0.245 1.00 98.44 84 ASP A CA 1
ATOM 644 C C . ASP A 1 84 ? -8.553 -21.067 0.953 1.00 98.44 84 ASP A C 1
ATOM 646 O O . ASP A 1 84 ? -7.573 -21.594 0.428 1.00 98.44 84 ASP A O 1
ATOM 650 N N . LEU A 1 85 ? -8.477 -20.462 2.145 1.00 97.12 85 LEU A N 1
ATOM 651 C CA . LEU A 1 85 ? -7.213 -20.214 2.852 1.00 97.12 85 LEU A CA 1
ATOM 652 C C . LEU A 1 85 ? -6.464 -21.482 3.280 1.00 97.12 85 LEU A C 1
ATOM 654 O O . LEU A 1 85 ? -5.253 -21.424 3.487 1.00 97.12 85 LEU A O 1
ATOM 658 N N . ASP A 1 86 ? -7.145 -22.624 3.384 1.00 97.12 86 ASP A N 1
ATOM 659 C CA . ASP A 1 86 ? -6.483 -23.900 3.665 1.00 97.12 86 ASP A CA 1
ATOM 660 C C . ASP A 1 86 ? -5.667 -24.434 2.480 1.00 97.12 86 ASP A C 1
ATOM 662 O O . ASP A 1 86 ? -4.738 -25.205 2.699 1.00 97.12 86 ASP A O 1
ATOM 666 N N . ASN A 1 87 ? -5.992 -24.012 1.251 1.00 97.44 87 ASN A N 1
ATOM 667 C CA . ASN A 1 87 ? -5.285 -24.363 0.015 1.00 97.44 87 ASN A CA 1
ATOM 668 C C . ASN A 1 87 ? -5.312 -23.158 -0.955 1.00 97.44 87 ASN A C 1
ATOM 670 O O . ASN A 1 87 ? -6.077 -23.183 -1.925 1.00 97.44 87 ASN A O 1
ATOM 674 N N . PRO A 1 88 ? -4.548 -22.082 -0.681 1.00 97.88 88 PRO A N 1
ATOM 675 C CA . PRO A 1 88 ? -4.708 -20.778 -1.323 1.00 97.88 88 PRO A CA 1
ATOM 676 C C . PRO A 1 88 ? -4.023 -20.649 -2.692 1.00 97.88 88 PRO A C 1
ATOM 678 O O . PRO A 1 88 ? -4.393 -19.767 -3.471 1.00 97.88 88 PRO A O 1
ATOM 681 N N . ALA A 1 89 ? -3.042 -21.506 -2.992 1.00 97.81 89 ALA A N 1
ATOM 682 C CA . ALA A 1 89 ? -2.240 -21.418 -4.210 1.00 97.81 89 ALA A CA 1
ATOM 683 C C . ALA A 1 89 ? -3.128 -21.408 -5.466 1.00 97.81 89 ALA A C 1
ATOM 685 O O . ALA A 1 89 ? -4.006 -22.255 -5.630 1.00 97.81 89 ALA A O 1
ATOM 686 N N . GLY A 1 90 ? -2.921 -20.420 -6.341 1.00 98.06 90 GLY A N 1
ATOM 687 C CA . GLY A 1 90 ? -3.696 -20.258 -7.574 1.00 98.06 90 GLY A CA 1
ATOM 688 C C . GLY A 1 90 ? -5.083 -19.617 -7.422 1.00 98.06 90 GLY A C 1
ATOM 689 O O . GLY A 1 90 ? -5.731 -19.324 -8.431 1.00 98.06 90 GLY A O 1
ATOM 690 N N . LYS A 1 91 ? -5.566 -19.385 -6.193 1.00 98.44 91 LYS A N 1
ATOM 691 C CA . LYS A 1 91 ? -6.968 -18.996 -5.951 1.00 98.44 91 LYS A CA 1
ATOM 692 C C . LYS A 1 91 ? -7.190 -17.510 -5.711 1.00 98.44 91 LYS A C 1
ATOM 694 O O . LYS A 1 91 ? -8.300 -17.022 -5.930 1.00 98.44 91 LYS A O 1
ATOM 699 N N . ALA A 1 92 ? -6.166 -16.779 -5.279 1.00 98.50 92 ALA A N 1
ATOM 700 C CA . ALA A 1 92 ? -6.279 -15.335 -5.148 1.00 98.50 92 ALA A CA 1
ATOM 701 C C . ALA A 1 92 ? -6.484 -14.672 -6.518 1.00 98.50 92 ALA A C 1
ATOM 703 O O . ALA A 1 92 ? -6.022 -15.155 -7.556 1.00 98.50 92 ALA A O 1
ATOM 704 N N . LYS A 1 93 ? -7.169 -13.532 -6.513 1.00 98.44 93 LYS A N 1
ATOM 705 C CA . LYS A 1 93 ? -7.359 -12.687 -7.690 1.00 98.44 93 LYS A CA 1
ATOM 706 C C . LYS A 1 93 ? -6.910 -11.272 -7.379 1.00 98.44 93 LYS A C 1
ATOM 708 O O . LYS A 1 93 ? -7.338 -10.700 -6.376 1.00 98.44 93 LYS A O 1
ATOM 713 N N . ARG A 1 94 ? -6.073 -10.702 -8.240 1.00 98.31 94 ARG A N 1
ATOM 714 C CA . ARG A 1 94 ? -5.673 -9.293 -8.186 1.00 98.31 94 ARG A CA 1
ATOM 715 C C . ARG A 1 94 ? -6.756 -8.422 -8.815 1.00 98.31 94 ARG A C 1
ATOM 717 O O . ARG A 1 94 ? -7.505 -8.862 -9.696 1.00 98.31 94 ARG A O 1
ATOM 724 N N . TRP A 1 95 ? -6.851 -7.180 -8.360 1.00 98.12 95 TRP A N 1
ATOM 725 C CA . TRP A 1 95 ? -7.638 -6.167 -9.049 1.00 98.12 95 TRP A CA 1
ATOM 726 C C . TRP A 1 95 ? -6.986 -5.833 -10.394 1.00 98.12 95 TRP A C 1
ATOM 728 O O . TRP A 1 95 ? -5.796 -5.552 -10.436 1.00 98.12 95 TRP A O 1
ATOM 738 N N . ASN A 1 96 ? -7.747 -5.847 -11.489 1.00 95.88 96 ASN A N 1
ATOM 739 C CA . ASN A 1 96 ? -7.230 -5.583 -12.841 1.00 95.88 96 ASN A CA 1
ATOM 740 C C . ASN A 1 96 ? -7.595 -4.191 -13.392 1.00 95.88 96 ASN A C 1
ATOM 742 O O . ASN A 1 96 ? -7.516 -3.960 -14.596 1.00 95.88 96 ASN A O 1
ATOM 746 N N . GLY A 1 97 ? -8.086 -3.291 -12.537 1.00 95.38 97 GLY A N 1
ATOM 747 C CA . GLY A 1 97 ? -8.602 -1.973 -12.928 1.00 95.38 97 GLY A CA 1
ATOM 748 C C . GLY A 1 97 ? -10.127 -1.921 -13.041 1.00 95.38 97 GLY A C 1
ATOM 749 O O . GLY A 1 97 ? -10.701 -0.837 -12.993 1.00 95.38 97 GLY A O 1
ATOM 750 N N . LYS A 1 98 ? -10.791 -3.079 -13.151 1.00 95.44 98 LYS A N 1
ATOM 751 C CA . LYS A 1 98 ? -12.259 -3.184 -13.258 1.00 95.44 98 LYS A CA 1
ATOM 752 C C . LYS A 1 98 ? -12.878 -4.159 -12.263 1.00 95.44 98 LYS A C 1
ATOM 754 O O . LYS A 1 98 ? -14.026 -3.994 -11.872 1.00 95.44 98 LYS A O 1
ATOM 759 N N . SER A 1 99 ? -12.156 -5.224 -11.931 1.00 96.81 99 SER A N 1
ATOM 760 C CA . SER A 1 99 ? -12.665 -6.351 -11.147 1.00 96.81 99 SER A CA 1
ATOM 761 C C . SER A 1 99 ? -11.513 -7.195 -10.598 1.00 96.81 99 SER A C 1
ATOM 763 O O . SER A 1 99 ? -10.377 -7.110 -11.068 1.00 96.81 99 SER A O 1
ATOM 765 N N . PHE A 1 100 ? -11.809 -8.066 -9.636 1.00 97.81 100 PHE A N 1
ATOM 766 C CA . PHE A 1 100 ? -10.868 -9.073 -9.142 1.00 97.81 100 PHE A CA 1
ATOM 767 C C . PHE A 1 100 ? -10.818 -10.293 -10.070 1.00 97.81 100 PHE A C 1
ATOM 769 O O . PHE A 1 100 ? -11.304 -11.365 -9.715 1.00 97.81 100 PHE A O 1
ATOM 776 N N . ASN A 1 101 ? -10.258 -10.108 -11.266 1.00 96.75 101 ASN A N 1
ATOM 777 C CA . ASN A 1 101 ? -10.171 -11.141 -12.304 1.00 96.75 101 ASN A CA 1
ATOM 778 C C . ASN A 1 101 ? -8.735 -11.449 -12.748 1.00 96.75 101 ASN A C 1
ATOM 780 O O . ASN A 1 101 ? -8.520 -12.466 -13.407 1.00 96.75 101 ASN A O 1
ATOM 784 N N . ALA A 1 102 ? -7.752 -10.619 -12.385 1.00 97.75 102 ALA A N 1
ATOM 785 C CA . ALA A 1 102 ? -6.355 -10.905 -12.696 1.00 97.75 102 ALA A CA 1
ATOM 786 C C . ALA A 1 102 ? -5.876 -12.116 -11.867 1.00 97.75 102 ALA A C 1
ATOM 788 O O . ALA A 1 102 ? -6.122 -12.154 -10.656 1.00 97.75 102 ALA A O 1
ATOM 789 N N . PRO A 1 103 ? -5.239 -13.128 -12.484 1.00 98.06 103 PRO A N 1
ATOM 790 C CA . PRO A 1 103 ? -4.612 -14.236 -11.767 1.00 98.06 103 PRO A CA 1
ATOM 791 C C . PRO A 1 103 ? -3.646 -13.793 -10.659 1.00 98.06 103 PRO A C 1
ATOM 793 O O . PRO A 1 103 ? -3.069 -12.704 -10.712 1.00 98.06 103 PRO A O 1
ATOM 796 N N . PHE A 1 104 ? -3.465 -14.663 -9.666 1.00 97.75 104 PHE A N 1
ATOM 797 C CA . PHE A 1 104 ? -2.587 -14.464 -8.509 1.00 97.75 104 PHE A CA 1
ATOM 798 C C . PHE A 1 104 ? -1.132 -14.121 -8.879 1.00 97.75 104 PHE A C 1
ATOM 800 O O . PHE A 1 104 ? -0.466 -13.411 -8.123 1.00 97.75 104 PHE A O 1
ATOM 807 N N . ASP A 1 105 ? -0.678 -14.574 -10.045 1.00 97.06 105 ASP A N 1
ATOM 808 C CA . ASP A 1 105 ? 0.677 -14.452 -10.579 1.00 97.06 105 ASP A CA 1
ATOM 809 C C . ASP A 1 105 ? 0.815 -13.467 -11.754 1.00 97.06 105 ASP A C 1
ATOM 811 O O . ASP A 1 105 ? 1.832 -13.420 -12.447 1.00 97.06 105 ASP A O 1
ATOM 815 N N . SER A 1 106 ? -0.230 -12.673 -11.990 1.00 95.81 106 SER A N 1
ATOM 816 C CA . SER A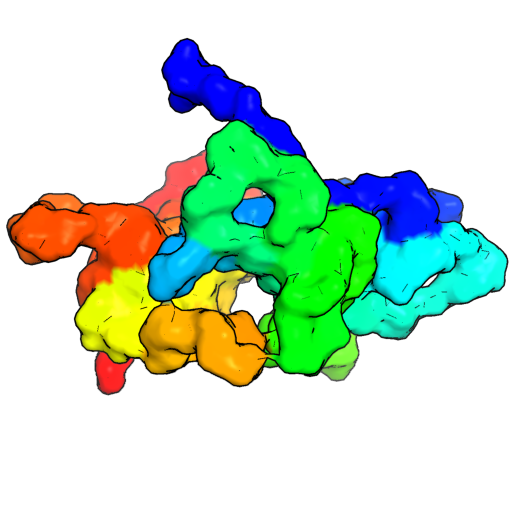 1 106 ? -0.310 -11.726 -13.104 1.00 95.81 106 SER A CA 1
ATOM 817 C C . SER A 1 106 ? -0.232 -10.268 -12.645 1.00 95.81 106 SER A C 1
ATOM 819 O O . SER A 1 106 ? -0.107 -9.967 -11.462 1.00 95.81 106 SER A O 1
ATOM 821 N N . ILE A 1 107 ? -0.324 -9.338 -13.593 1.00 95.25 107 ILE A N 1
ATOM 822 C CA . ILE A 1 107 ? -0.249 -7.900 -13.327 1.00 95.25 107 ILE A CA 1
ATOM 823 C C . ILE A 1 107 ? -1.596 -7.401 -12.784 1.00 95.25 107 ILE A C 1
ATOM 825 O O . ILE A 1 107 ? -2.643 -7.583 -13.412 1.00 95.25 107 ILE A O 1
ATOM 829 N N . GLY A 1 108 ? -1.562 -6.758 -11.616 1.00 95.06 108 GLY A N 1
ATOM 830 C CA . GLY A 1 108 ? -2.692 -6.011 -11.066 1.00 95.06 108 GLY A CA 1
ATOM 831 C C . GLY A 1 108 ? -2.691 -4.543 -11.503 1.00 95.06 108 GLY A C 1
ATOM 832 O O . GLY A 1 108 ? -1.746 -4.060 -12.122 1.00 95.06 108 GLY A O 1
ATOM 833 N N . ALA A 1 109 ? -3.751 -3.821 -11.151 1.00 96.19 109 ALA A N 1
ATOM 834 C CA . ALA A 1 109 ? -3.805 -2.368 -11.231 1.00 96.19 109 ALA A CA 1
ATOM 835 C C . ALA A 1 109 ? -3.760 -1.771 -9.812 1.00 96.19 109 ALA A C 1
ATOM 837 O O . ALA A 1 109 ? -4.517 -2.232 -8.947 1.00 96.19 109 ALA A O 1
ATOM 838 N N . PRO A 1 110 ? -2.921 -0.749 -9.573 1.00 97.25 110 PRO A N 1
ATOM 839 C CA . PRO A 1 110 ? -2.809 -0.111 -8.269 1.00 97.25 110 PRO A CA 1
ATOM 840 C C . PRO A 1 110 ? -4.043 0.728 -7.930 1.00 97.25 110 PRO A C 1
ATOM 842 O O . PRO A 1 110 ? -4.816 1.138 -8.802 1.00 97.25 110 PRO A O 1
ATOM 845 N N . ILE A 1 111 ? -4.196 1.033 -6.642 1.00 98.38 111 ILE A N 1
ATOM 846 C CA . ILE A 1 111 ? -5.214 1.962 -6.152 1.00 98.38 111 ILE A CA 1
ATOM 847 C C . ILE A 1 111 ? -4.789 3.377 -6.550 1.00 98.38 111 ILE A C 1
ATOM 849 O O . ILE A 1 111 ? -3.840 3.942 -6.004 1.00 98.38 111 ILE A O 1
ATOM 853 N N . HIS A 1 112 ? -5.504 3.956 -7.513 1.00 96.88 112 HIS A N 1
ATOM 854 C CA . HIS A 1 112 ? -5.076 5.183 -8.184 1.00 96.88 112 HIS A CA 1
ATOM 855 C C . HIS A 1 112 ? -4.882 6.377 -7.239 1.00 96.88 112 HIS A C 1
ATOM 857 O O . HIS A 1 112 ? -3.904 7.108 -7.365 1.00 96.88 112 HIS A O 1
ATOM 863 N N . SER A 1 113 ? -5.771 6.560 -6.259 1.00 97.81 113 SER A N 1
ATOM 864 C CA . SER A 1 113 ? -5.696 7.679 -5.310 1.00 97.81 113 SER A CA 1
ATOM 865 C C . SER A 1 113 ? -4.479 7.632 -4.382 1.00 97.81 113 SER A C 1
ATOM 867 O O . SER A 1 113 ? -4.116 8.659 -3.813 1.00 97.81 113 SER A O 1
ATOM 869 N N . LEU A 1 114 ? -3.826 6.472 -4.249 1.00 98.44 114 LEU A N 1
ATOM 870 C CA . LEU A 1 114 ? -2.608 6.306 -3.453 1.00 98.44 114 LEU A CA 1
ATOM 871 C C . LEU A 1 114 ? -1.334 6.596 -4.263 1.00 98.44 114 LEU A C 1
ATOM 873 O O . LEU A 1 114 ? -0.255 6.729 -3.681 1.00 98.44 114 LEU A O 1
ATOM 877 N N . GLN A 1 115 ? -1.430 6.710 -5.592 1.00 97.50 115 GLN A N 1
ATOM 878 C CA . GLN A 1 115 ? -0.288 7.050 -6.436 1.00 97.50 115 GLN A CA 1
ATOM 879 C C . GLN A 1 115 ? 0.107 8.516 -6.247 1.00 97.50 115 GLN A C 1
ATOM 881 O O . GLN A 1 115 ? -0.728 9.419 -6.226 1.00 97.50 115 GLN A O 1
ATOM 886 N N . ILE A 1 116 ? 1.412 8.772 -6.179 1.00 97.75 116 ILE A N 1
ATOM 887 C CA . ILE A 1 116 ? 1.932 10.139 -6.176 1.00 97.75 116 ILE A CA 1
ATOM 888 C C . ILE A 1 116 ? 1.896 10.670 -7.619 1.00 97.75 116 ILE A C 1
ATOM 890 O O . ILE A 1 116 ? 2.432 10.016 -8.522 1.00 97.75 116 ILE A O 1
ATOM 894 N N . PRO A 1 117 ? 1.303 11.851 -7.880 1.00 95.88 117 PRO A N 1
ATOM 895 C CA . PRO A 1 117 ? 1.326 12.452 -9.209 1.00 95.88 117 PRO A CA 1
ATOM 896 C C . PRO A 1 117 ? 2.753 12.714 -9.703 1.00 95.88 117 PRO A C 1
ATOM 898 O O . PRO A 1 117 ? 3.635 13.086 -8.926 1.00 95.88 117 PRO A O 1
ATOM 901 N N . LYS A 1 118 ? 2.976 12.616 -11.020 1.00 95.38 118 LYS A N 1
ATOM 902 C CA . LYS A 1 118 ? 4.281 12.922 -11.643 1.00 95.38 118 LYS A CA 1
ATOM 903 C C . LYS A 1 118 ? 4.751 14.347 -11.314 1.00 95.38 118 LYS A C 1
ATOM 905 O O . LYS A 1 118 ? 5.926 14.552 -11.032 1.00 95.38 118 LYS A O 1
ATOM 910 N N . SER A 1 119 ? 3.825 15.308 -11.253 1.00 96.06 119 SER A N 1
ATOM 911 C CA . SER A 1 119 ? 4.092 16.700 -10.853 1.00 96.06 119 SER A CA 1
ATOM 912 C C . SER A 1 119 ? 4.595 16.852 -9.411 1.00 96.06 119 SER A C 1
ATOM 914 O O . SER A 1 119 ? 5.283 17.821 -9.111 1.00 96.06 119 SER A O 1
ATOM 916 N N . ALA A 1 120 ? 4.306 15.888 -8.532 1.00 95.75 120 ALA A N 1
ATOM 917 C CA . ALA A 1 120 ? 4.789 15.839 -7.151 1.00 95.75 120 ALA A CA 1
ATOM 918 C C . ALA A 1 120 ? 6.042 14.946 -6.981 1.00 95.75 120 ALA A C 1
ATOM 920 O O . ALA A 1 120 ? 6.473 14.666 -5.858 1.00 95.75 120 ALA A O 1
ATOM 921 N N . GLY A 1 121 ? 6.640 1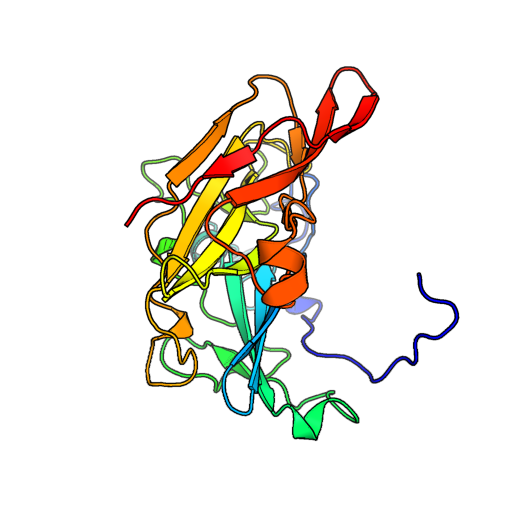4.497 -8.091 1.00 96.00 121 GLY A N 1
ATOM 922 C CA . GLY A 1 121 ? 7.810 13.616 -8.103 1.00 96.00 121 GLY A CA 1
ATOM 923 C C . GLY A 1 121 ? 7.481 12.126 -8.008 1.00 96.00 121 GLY A C 1
ATOM 924 O O . GLY A 1 121 ? 8.375 11.332 -7.721 1.00 96.00 121 GLY A O 1
ATOM 925 N N . GLY A 1 122 ? 6.222 11.736 -8.232 1.00 97.00 122 GLY A N 1
ATOM 926 C CA . GLY A 1 122 ? 5.839 10.330 -8.318 1.00 97.00 122 GLY A CA 1
ATOM 927 C C . GLY A 1 122 ? 6.618 9.606 -9.413 1.00 97.00 122 GLY A C 1
ATOM 928 O O . GLY A 1 122 ? 6.689 10.096 -10.544 1.00 97.00 122 GLY A O 1
ATOM 929 N N . GLY A 1 123 ? 7.209 8.458 -9.087 1.00 95.25 123 GLY A N 1
ATOM 930 C CA . GLY A 1 123 ? 8.171 7.798 -9.968 1.00 95.25 123 GLY A CA 1
ATOM 931 C C . GLY A 1 123 ? 8.243 6.275 -9.820 1.00 95.25 123 GLY A C 1
ATOM 932 O O . GLY A 1 123 ? 7.584 5.712 -8.949 1.00 95.25 123 GLY A O 1
ATOM 933 N N . PRO A 1 124 ? 9.014 5.621 -10.705 1.00 94.81 124 PRO A N 1
ATOM 934 C CA . PRO A 1 124 ? 9.278 4.177 -10.674 1.00 94.81 124 PRO A CA 1
ATOM 935 C C . PRO A 1 124 ? 10.000 3.750 -9.384 1.00 94.81 124 PRO A C 1
ATOM 937 O O . PRO A 1 124 ? 10.816 4.512 -8.856 1.00 94.81 124 PRO A O 1
ATOM 940 N N . ALA A 1 125 ? 9.756 2.524 -8.915 1.00 93.69 125 ALA A N 1
ATOM 941 C CA . ALA A 1 125 ? 10.416 1.969 -7.728 1.00 93.69 125 ALA A CA 1
ATOM 942 C C . ALA A 1 125 ? 11.895 1.626 -7.968 1.00 93.69 125 ALA A C 1
ATOM 944 O O . ALA A 1 125 ? 12.694 1.605 -7.027 1.00 93.69 125 ALA A O 1
ATOM 945 N N . SER A 1 126 ? 12.271 1.406 -9.229 1.00 94.94 126 SER A N 1
ATOM 946 C CA . SER A 1 126 ? 13.641 1.139 -9.674 1.00 94.94 126 SER A CA 1
ATOM 947 C C . SER A 1 126 ? 14.557 2.372 -9.632 1.00 94.94 126 SER A C 1
ATOM 949 O O . SER A 1 126 ? 15.781 2.237 -9.728 1.00 94.94 126 SER A O 1
ATOM 951 N N . SER A 1 127 ? 14.001 3.582 -9.465 1.00 94.38 127 SER A N 1
ATOM 952 C CA . SER A 1 127 ? 14.762 4.838 -9.468 1.00 94.38 127 SER A CA 1
ATOM 953 C C . SER A 1 127 ? 15.030 5.373 -8.058 1.00 94.38 127 SER A C 1
ATOM 955 O O . SER A 1 127 ? 14.090 5.527 -7.281 1.00 94.38 127 SER A O 1
ATOM 957 N N . PRO A 1 128 ? 16.266 5.803 -7.736 1.00 94.50 128 PRO A N 1
ATOM 958 C CA . PRO A 1 128 ? 16.591 6.421 -6.447 1.00 94.50 128 PRO A CA 1
ATOM 959 C C . PRO A 1 128 ? 15.943 7.800 -6.253 1.00 94.50 128 PRO A C 1
ATOM 961 O O . PRO A 1 128 ? 16.025 8.358 -5.166 1.00 94.50 128 PRO A O 1
ATOM 964 N N . LYS A 1 129 ? 15.343 8.380 -7.302 1.00 94.56 129 LYS A N 1
ATOM 965 C CA . LYS A 1 129 ? 14.626 9.667 -7.253 1.00 94.56 129 LYS A CA 1
ATOM 966 C C . LYS A 1 129 ? 13.104 9.499 -7.303 1.00 94.56 129 LYS A C 1
ATOM 968 O O . LYS A 1 129 ? 12.385 10.489 -7.165 1.00 94.56 129 LYS A O 1
ATOM 973 N N . GLY A 1 130 ? 12.617 8.285 -7.572 1.00 93.81 130 GLY A N 1
ATOM 974 C CA . GLY A 1 130 ? 11.193 8.002 -7.688 1.00 93.81 130 GLY A CA 1
ATOM 975 C C . GLY A 1 130 ? 10.523 8.017 -6.320 1.00 93.81 130 GLY A C 1
ATOM 976 O O . GLY A 1 130 ? 11.008 7.385 -5.385 1.00 93.81 130 GLY A O 1
ATOM 977 N N . LYS A 1 131 ? 9.406 8.742 -6.199 1.00 96.56 131 LYS A N 1
ATOM 978 C CA . LYS A 1 131 ? 8.609 8.775 -4.967 1.00 96.56 131 LYS A CA 1
ATOM 979 C C . LYS A 1 131 ? 7.372 7.901 -5.099 1.00 96.56 131 LYS A C 1
ATOM 981 O O . LYS A 1 131 ? 6.677 7.975 -6.114 1.00 96.56 131 LYS A O 1
ATOM 986 N N . PHE A 1 132 ? 7.061 7.132 -4.061 1.00 96.88 132 PHE A N 1
ATOM 987 C CA . PHE A 1 132 ? 5.858 6.298 -3.996 1.00 96.88 132 PHE A CA 1
ATOM 988 C C . PHE A 1 132 ? 5.516 5.927 -2.546 1.00 96.88 132 PHE A C 1
ATOM 990 O O . PHE A 1 132 ? 6.385 5.953 -1.673 1.00 96.88 132 PHE A O 1
ATOM 997 N N . HIS A 1 133 ? 4.249 5.602 -2.278 1.00 97.69 133 HIS A N 1
ATOM 998 C CA . HIS A 1 133 ? 3.826 5.087 -0.973 1.00 97.69 133 HIS A CA 1
ATOM 999 C C . HIS A 1 133 ? 4.033 3.572 -0.884 1.00 97.69 133 HIS A C 1
ATOM 1001 O O . HIS A 1 133 ? 3.954 2.865 -1.883 1.00 97.69 133 HIS A O 1
ATOM 1007 N N . TRP A 1 134 ? 4.285 3.038 0.302 1.00 96.50 134 TRP A N 1
ATOM 1008 C CA . TRP A 1 134 ? 4.504 1.602 0.474 1.00 96.50 134 TRP A CA 1
ATOM 1009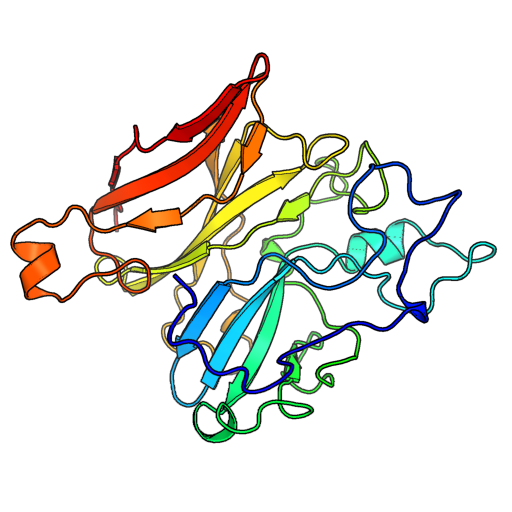 C C . TRP A 1 134 ? 4.232 1.165 1.912 1.00 96.50 134 TRP A C 1
ATOM 1011 O O . TRP A 1 134 ? 3.970 1.995 2.787 1.00 96.50 134 TRP A O 1
ATOM 1021 N N . GLY A 1 135 ? 4.284 -0.147 2.149 1.00 96.31 135 GLY A N 1
ATOM 1022 C CA . GLY A 1 135 ? 4.048 -0.726 3.469 1.00 96.31 135 GLY A CA 1
ATOM 1023 C C . GLY A 1 135 ? 2.656 -0.413 4.018 1.00 96.31 135 GLY A C 1
ATOM 1024 O O . GLY A 1 135 ? 2.574 0.190 5.091 1.00 96.31 135 GLY A O 1
ATOM 1025 N N . PRO A 1 136 ? 1.573 -0.759 3.290 1.00 98.38 136 PRO A N 1
ATOM 1026 C CA . PRO A 1 136 ? 0.218 -0.526 3.769 1.00 98.38 136 PRO A CA 1
ATOM 1027 C C . PRO A 1 136 ? -0.004 -1.209 5.123 1.00 98.38 136 PRO A C 1
ATOM 1029 O O . PRO A 1 136 ? 0.432 -2.334 5.344 1.00 98.38 136 PRO A O 1
ATOM 1032 N N . SER A 1 137 ? -0.741 -0.556 6.017 1.00 98.56 137 SER A N 1
ATOM 1033 C CA . SER A 1 137 ? -1.237 -1.138 7.266 1.00 98.56 137 SER A CA 1
ATOM 1034 C C . SER A 1 137 ? -2.695 -0.753 7.448 1.00 98.56 137 SER A C 1
ATOM 1036 O O . SER A 1 137 ? -3.002 0.412 7.703 1.00 98.56 137 SER A O 1
ATOM 1038 N N . VAL A 1 138 ? -3.592 -1.717 7.235 1.00 98.75 138 VAL A N 1
ATOM 1039 C CA . VAL A 1 138 ? -5.035 -1.491 7.140 1.00 98.75 138 VAL A CA 1
ATOM 1040 C C . VAL A 1 138 ? -5.762 -1.975 8.390 1.00 98.75 138 VAL A C 1
ATOM 1042 O O . VAL A 1 138 ? -5.572 -3.103 8.844 1.00 98.75 138 VAL A O 1
ATOM 1045 N N . SER A 1 139 ? -6.668 -1.140 8.895 1.00 98.62 139 SER A N 1
ATOM 1046 C CA . SER A 1 139 ? -7.525 -1.443 10.041 1.00 98.62 139 SER A CA 1
ATOM 1047 C C . SER A 1 139 ? -8.942 -0.926 9.809 1.00 98.62 139 SER A C 1
ATOM 1049 O O . SER A 1 139 ? -9.136 0.133 9.213 1.00 98.62 139 SER A O 1
ATOM 1051 N N . TRP A 1 140 ? -9.949 -1.618 10.339 1.00 98.62 140 TRP A N 1
ATOM 1052 C CA . TRP A 1 140 ? -11.299 -1.063 10.441 1.00 98.62 140 TRP A CA 1
ATOM 1053 C C . TRP A 1 140 ? -11.391 -0.128 11.647 1.00 98.62 140 TRP A C 1
ATOM 1055 O O . TRP A 1 140 ? -11.114 -0.545 12.771 1.00 98.62 140 TRP A O 1
ATOM 1065 N N . ASN A 1 141 ? -11.812 1.119 11.453 1.00 98.50 141 ASN A N 1
ATOM 1066 C CA . ASN A 1 141 ? -12.071 2.053 12.541 1.00 98.50 141 ASN A CA 1
ATOM 1067 C C . ASN A 1 141 ? -13.570 2.097 12.870 1.00 98.50 141 ASN A C 1
ATOM 1069 O O . ASN A 1 141 ? -14.376 2.624 12.101 1.00 98.50 141 ASN A O 1
ATOM 1073 N N . THR A 1 142 ? -13.953 1.598 14.046 1.00 97.31 142 THR A N 1
ATOM 1074 C CA . THR A 1 142 ? -15.364 1.535 14.461 1.00 97.31 142 THR A CA 1
ATOM 1075 C C . THR A 1 142 ? -15.937 2.881 14.883 1.00 97.31 142 THR A C 1
ATOM 1077 O O . THR A 1 142 ? -17.150 3.022 14.986 1.00 97.31 142 THR A O 1
ATOM 1080 N N . TYR A 1 143 ? -15.090 3.860 15.208 1.00 97.62 143 TYR A N 1
ATOM 1081 C CA . TYR A 1 143 ? -15.565 5.203 15.517 1.00 97.62 143 TYR A CA 1
ATOM 1082 C C . TYR A 1 143 ? -15.975 5.918 14.230 1.00 97.62 143 TYR A C 1
ATOM 1084 O O . TYR A 1 143 ? -17.073 6.461 14.174 1.00 97.62 143 TYR A O 1
ATOM 1092 N N . LEU A 1 144 ? -15.139 5.862 13.193 1.00 98.06 144 LEU A N 1
ATOM 1093 C CA . LEU A 1 144 ? -15.397 6.486 11.894 1.00 98.06 144 LEU A CA 1
ATOM 1094 C C . LEU A 1 144 ? -16.358 5.691 11.002 1.00 98.06 144 LEU A C 1
ATOM 1096 O O . LEU A 1 144 ? -16.953 6.280 10.106 1.00 98.06 144 LEU A O 1
ATOM 1100 N N . ASN A 1 145 ? -16.513 4.383 11.240 1.00 97.62 145 ASN A N 1
ATOM 1101 C CA . ASN A 1 145 ? -17.122 3.439 10.297 1.00 97.62 145 ASN A CA 1
ATOM 1102 C C . ASN A 1 145 ? -16.425 3.475 8.930 1.00 97.62 145 ASN A C 1
ATOM 1104 O O . ASN A 1 145 ? -17.066 3.578 7.886 1.00 97.62 145 ASN A O 1
ATOM 1108 N N . ALA A 1 146 ? -15.096 3.422 8.957 1.00 98.44 146 ALA A N 1
ATOM 1109 C CA . ALA A 1 146 ? -14.262 3.467 7.767 1.00 98.44 146 ALA A CA 1
ATOM 1110 C C . ALA A 1 146 ? -13.020 2.595 7.953 1.00 98.44 146 ALA A C 1
ATOM 1112 O O . ALA A 1 146 ? -12.526 2.422 9.071 1.00 98.44 146 ALA A O 1
ATOM 1113 N N . TRP A 1 147 ? -12.482 2.091 6.850 1.00 98.81 147 TRP A N 1
ATOM 1114 C CA . TRP A 1 147 ? -11.130 1.553 6.821 1.00 98.81 147 TRP A CA 1
ATOM 1115 C C . TRP A 1 147 ? -10.124 2.696 6.880 1.00 98.81 147 TRP A C 1
ATOM 1117 O O . TRP A 1 147 ? -10.331 3.755 6.285 1.00 98.81 147 TRP A O 1
ATOM 1127 N N . VAL A 1 148 ? -9.027 2.458 7.584 1.00 98.81 148 VAL A N 1
ATOM 1128 C CA . VAL A 1 148 ? -7.883 3.358 7.705 1.00 98.81 148 VAL A CA 1
ATOM 1129 C C . VAL A 1 148 ? -6.658 2.602 7.221 1.00 98.81 148 VAL A C 1
ATOM 1131 O O . VAL A 1 148 ? -6.451 1.464 7.638 1.00 98.81 148 VAL A O 1
ATOM 1134 N N . MET A 1 149 ? -5.853 3.226 6.367 1.00 98.88 149 MET A N 1
ATOM 1135 C CA . MET A 1 149 ? -4.580 2.690 5.899 1.00 98.88 149 MET A CA 1
ATOM 1136 C C . MET A 1 149 ? -3.459 3.651 6.266 1.00 98.88 149 MET A C 1
ATOM 1138 O O . MET A 1 149 ? -3.503 4.817 5.879 1.00 98.88 149 MET A O 1
ATOM 1142 N N . LEU A 1 150 ? -2.447 3.152 6.973 1.00 98.88 150 LEU A N 1
ATOM 1143 C CA . LEU A 1 150 ? -1.161 3.833 7.083 1.00 98.88 150 LEU A CA 1
ATOM 1144 C C . LEU A 1 150 ? -0.209 3.355 5.994 1.00 98.88 150 LEU A C 1
ATOM 1146 O O . LEU A 1 150 ? -0.290 2.208 5.563 1.00 98.88 150 LEU A O 1
ATOM 1150 N N . MET A 1 151 ? 0.697 4.229 5.576 1.00 98.69 151 MET A N 1
ATOM 1151 C CA . MET A 1 151 ? 1.746 3.911 4.609 1.00 98.69 151 MET A CA 1
ATOM 1152 C C . MET A 1 151 ? 2.954 4.822 4.819 1.00 98.69 151 MET A C 1
ATOM 1154 O O . MET A 1 151 ? 2.809 5.983 5.205 1.00 98.69 151 MET A O 1
ATOM 1158 N N . ALA A 1 152 ? 4.149 4.298 4.573 1.00 98.12 152 ALA A N 1
ATOM 1159 C CA . ALA A 1 152 ? 5.357 5.109 4.475 1.00 98.12 152 ALA A CA 1
ATOM 1160 C C . ALA A 1 152 ? 5.488 5.670 3.051 1.00 98.12 152 ALA A C 1
ATOM 1162 O O . ALA A 1 152 ? 4.806 5.224 2.123 1.00 98.12 152 ALA A O 1
ATOM 1163 N N . LYS A 1 153 ? 6.377 6.643 2.860 1.00 97.75 153 LYS A N 1
ATOM 1164 C CA . LYS A 1 153 ? 6.691 7.207 1.542 1.00 97.75 153 LYS A CA 1
ATOM 1165 C C . LYS A 1 153 ? 8.179 7.087 1.262 1.00 97.75 153 LYS A C 1
ATOM 1167 O O . LYS A 1 153 ? 8.984 7.536 2.068 1.00 97.75 153 LYS A O 1
ATOM 1172 N N . VAL A 1 154 ? 8.528 6.529 0.108 1.00 95.81 154 VAL A N 1
ATOM 1173 C CA . VAL A 1 154 ? 9.899 6.543 -0.409 1.00 95.81 154 VAL A CA 1
ATOM 1174 C C . VAL A 1 154 ? 10.192 7.897 -1.050 1.00 95.81 154 VAL A C 1
ATOM 1176 O O . VAL A 1 154 ? 9.379 8.441 -1.801 1.00 95.81 154 VAL A O 1
ATOM 1179 N N . GLU A 1 155 ? 11.366 8.436 -0.749 1.00 94.94 155 GLU A N 1
ATOM 1180 C CA . GLU A 1 155 ? 11.905 9.684 -1.293 1.00 94.94 155 GLU A CA 1
ATOM 1181 C C . GLU A 1 155 ? 13.357 9.551 -1.774 1.00 94.94 155 GLU A C 1
ATOM 1183 O O . GLU A 1 155 ? 13.884 10.490 -2.371 1.00 94.94 155 GLU A O 1
ATOM 1188 N N . GLY A 1 156 ? 13.986 8.396 -1.537 1.00 94.12 156 GLY A N 1
ATOM 1189 C CA . GLY A 1 156 ? 15.377 8.116 -1.872 1.00 94.12 156 GLY A CA 1
ATOM 1190 C C . GLY A 1 156 ? 15.668 6.614 -2.013 1.00 94.12 156 GLY A C 1
ATOM 1191 O O . GLY A 1 156 ? 14.763 5.788 -1.866 1.00 94.12 156 GLY A O 1
ATOM 1192 N N . PRO A 1 157 ? 16.931 6.234 -2.279 1.00 93.75 157 PRO A N 1
ATOM 1193 C CA . PRO A 1 157 ? 17.335 4.834 -2.390 1.00 93.75 157 PRO A CA 1
ATOM 1194 C C . PRO A 1 157 ? 17.126 4.063 -1.079 1.00 93.75 157 PRO A C 1
ATOM 1196 O O . PRO A 1 157 ? 17.023 4.655 -0.007 1.00 93.75 157 PRO A O 1
ATOM 1199 N N . SER A 1 158 ? 17.099 2.732 -1.151 1.00 92.50 158 SER A N 1
ATOM 1200 C CA . SER A 1 158 ? 16.987 1.842 0.014 1.00 92.50 158 SER A CA 1
ATOM 1201 C C . SER A 1 158 ? 15.800 2.182 0.926 1.00 92.50 158 SER A C 1
ATOM 1203 O O . SER A 1 158 ? 15.931 2.156 2.149 1.00 92.50 158 SER A O 1
ATOM 1205 N N . TRP A 1 159 ? 14.647 2.522 0.336 1.00 93.50 159 TRP A N 1
ATOM 1206 C CA . TRP A 1 159 ? 13.415 2.883 1.058 1.00 93.50 159 TRP A CA 1
ATOM 1207 C C . TRP A 1 159 ? 13.556 4.096 1.985 1.00 93.50 159 TRP A C 1
ATOM 1209 O O . TRP A 1 159 ? 12.841 4.202 2.985 1.00 93.50 159 TRP A O 1
ATOM 1219 N N . GLN A 1 160 ? 14.485 5.006 1.688 1.00 96.00 160 GLN A N 1
ATOM 1220 C CA . GLN A 1 160 ? 14.636 6.245 2.445 1.00 96.00 160 GLN A CA 1
ATOM 1221 C C . GLN A 1 160 ? 13.358 7.080 2.385 1.00 96.00 160 GLN A C 1
ATOM 1223 O O . GLN A 1 160 ? 12.778 7.254 1.315 1.00 96.00 160 GLN A O 1
ATOM 1228 N N . GLY A 1 161 ? 12.957 7.633 3.529 1.00 97.06 161 GLY A N 1
ATOM 1229 C CA . GLY A 1 161 ? 11.805 8.519 3.634 1.00 97.06 161 GLY A CA 1
ATOM 1230 C C . GLY A 1 161 ? 11.392 8.764 5.080 1.00 97.06 161 GLY A C 1
ATOM 1231 O O . GLY A 1 161 ? 11.199 7.825 5.849 1.00 97.06 161 GLY A O 1
ATOM 1232 N N . GLY A 1 162 ? 11.254 10.036 5.448 1.00 97.88 162 GLY A N 1
ATOM 1233 C CA . GLY A 1 162 ? 10.991 10.466 6.825 1.00 97.88 162 GLY A CA 1
ATOM 1234 C C . GLY A 1 162 ? 9.514 10.683 7.146 1.00 97.88 162 GLY A C 1
ATOM 1235 O O . GLY A 1 162 ? 9.198 11.377 8.110 1.00 97.88 162 GLY A O 1
ATOM 1236 N N . THR A 1 163 ? 8.593 10.184 6.317 1.00 98.50 163 THR A N 1
ATOM 1237 C CA . THR A 1 163 ? 7.171 10.548 6.389 1.00 98.50 163 THR A CA 1
ATOM 1238 C C . THR A 1 163 ? 6.239 9.340 6.415 1.00 98.50 163 THR A C 1
ATOM 1240 O O . THR A 1 163 ? 6.453 8.343 5.724 1.00 98.50 163 THR A O 1
ATOM 1243 N N . ILE A 1 164 ? 5.179 9.456 7.218 1.00 98.69 164 ILE A N 1
ATOM 1244 C CA . ILE A 1 164 ? 4.070 8.497 7.306 1.00 98.69 164 ILE A CA 1
ATOM 1245 C C . ILE A 1 164 ? 2.798 9.217 6.877 1.00 98.69 164 ILE A C 1
ATOM 1247 O O . ILE A 1 164 ? 2.555 10.354 7.289 1.00 98.69 164 ILE A O 1
ATOM 1251 N N . TYR A 1 165 ? 1.980 8.531 6.090 1.00 98.81 165 TYR A N 1
ATOM 1252 C CA . TYR A 1 165 ? 0.714 9.016 5.567 1.00 98.81 165 TYR A CA 1
ATOM 1253 C C . TYR A 1 165 ? -0.451 8.141 6.024 1.00 98.81 165 TYR A C 1
ATOM 1255 O O . TYR A 1 165 ? -0.267 6.979 6.396 1.00 98.81 165 TYR A O 1
ATOM 1263 N N . ILE A 1 166 ? -1.653 8.709 5.968 1.00 98.88 166 ILE A N 1
ATOM 1264 C CA . ILE A 1 166 ? -2.920 8.056 6.290 1.00 98.88 166 ILE A CA 1
ATOM 1265 C C . ILE A 1 166 ? -3.932 8.249 5.157 1.00 98.88 166 ILE A C 1
ATOM 1267 O O . ILE A 1 166 ? -4.019 9.322 4.569 1.00 98.88 166 ILE A O 1
ATOM 1271 N N . SER A 1 167 ? -4.702 7.212 4.842 1.00 98.81 167 SER A N 1
ATOM 1272 C CA . SER A 1 167 ? -5.802 7.251 3.873 1.00 98.81 167 SER A CA 1
ATOM 1273 C C . SER A 1 167 ? -7.024 6.514 4.423 1.00 98.81 167 SER A C 1
ATOM 1275 O O . SER A 1 167 ? -6.897 5.632 5.278 1.00 98.81 167 SER A O 1
ATOM 1277 N N . TYR A 1 168 ? -8.210 6.877 3.939 1.00 98.75 168 TYR A N 1
ATOM 1278 C CA . TYR A 1 168 ? -9.490 6.381 4.431 1.00 98.75 168 TYR A CA 1
ATOM 1279 C C . TYR A 1 168 ? -10.332 5.783 3.311 1.00 98.75 168 TYR A C 1
ATOM 1281 O O . TYR A 1 168 ? -10.372 6.317 2.206 1.00 98.75 168 TYR A O 1
ATOM 1289 N N . ASN A 1 169 ? -11.089 4.736 3.626 1.00 98.75 169 ASN A N 1
ATOM 1290 C CA . ASN A 1 169 ? -12.113 4.191 2.742 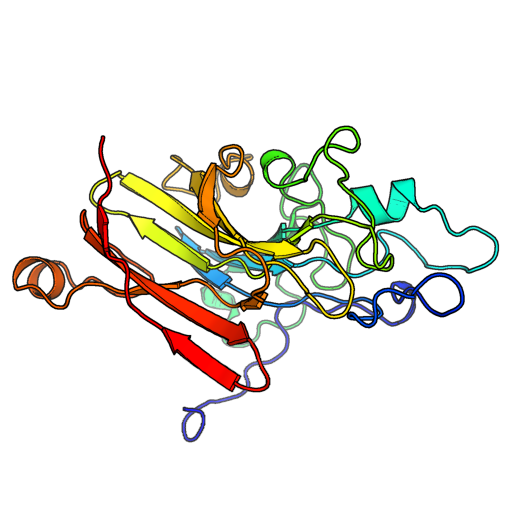1.00 98.75 169 ASN A CA 1
ATOM 1291 C C . ASN A 1 169 ? -13.417 3.998 3.524 1.00 98.75 169 ASN A C 1
ATOM 1293 O O . ASN A 1 169 ? -13.479 3.225 4.480 1.00 98.75 169 ASN A O 1
ATOM 1297 N N . LYS A 1 170 ? -14.462 4.735 3.135 1.00 97.62 170 LYS A N 1
ATOM 1298 C CA . LYS A 1 170 ? -15.753 4.768 3.847 1.00 97.62 170 LYS A CA 1
ATOM 1299 C C . LYS A 1 170 ? -16.662 3.579 3.512 1.00 97.62 170 LYS A C 1
ATOM 1301 O O . LYS A 1 170 ? -17.712 3.423 4.130 1.00 97.62 170 LYS A O 1
ATOM 1306 N N . ASN A 1 171 ? -16.271 2.728 2.566 1.00 97.94 171 ASN A N 1
ATOM 1307 C CA . ASN A 1 171 ? -17.043 1.552 2.189 1.00 97.94 171 ASN A CA 1
ATOM 1308 C C . ASN A 1 171 ? -16.762 0.389 3.144 1.00 97.94 171 ASN A C 1
ATOM 1310 O O . ASN A 1 171 ? -15.701 -0.230 3.090 1.00 97.94 171 ASN A O 1
ATOM 1314 N N . ALA A 1 172 ? -17.727 0.053 4.003 1.00 96.19 172 ALA A N 1
ATOM 1315 C CA . ALA A 1 172 ? -17.597 -1.077 4.927 1.00 96.19 172 ALA A CA 1
ATOM 1316 C C . ALA A 1 172 ? -17.393 -2.417 4.190 1.00 96.19 172 ALA A C 1
ATOM 1318 O O . ALA A 1 172 ? -16.530 -3.217 4.562 1.00 96.19 172 ALA A O 1
ATOM 1319 N N . ASP A 1 173 ? -18.156 -2.637 3.117 1.00 96.81 173 ASP A N 1
ATOM 1320 C CA . ASP A 1 173 ? -17.978 -3.776 2.220 1.00 96.81 173 ASP A CA 1
ATOM 1321 C C . ASP A 1 173 ? -17.003 -3.419 1.095 1.00 96.81 173 ASP A C 1
ATOM 1323 O O . ASP A 1 173 ? -17.319 -2.621 0.212 1.00 96.81 173 ASP A O 1
ATOM 1327 N N . LEU A 1 174 ? -15.821 -4.035 1.112 1.00 97.56 174 LEU A N 1
ATOM 1328 C CA . LEU A 1 174 ? -14.799 -3.849 0.079 1.00 97.56 174 LEU A CA 1
ATOM 1329 C C . LEU A 1 174 ? -15.107 -4.627 -1.212 1.00 97.56 174 LEU A C 1
ATOM 1331 O O . LEU A 1 174 ? -14.438 -4.417 -2.224 1.00 97.56 174 LEU A O 1
ATOM 1335 N N . GLY A 1 175 ? -16.070 -5.552 -1.184 1.00 93.25 175 GLY A N 1
ATOM 1336 C CA . GLY A 1 175 ? -16.337 -6.485 -2.276 1.00 93.25 175 GLY A CA 1
ATOM 1337 C C . GLY A 1 175 ? -17.316 -6.017 -3.330 1.00 93.25 175 GLY A C 1
ATOM 1338 O O . GLY A 1 175 ? -17.364 -6.652 -4.389 1.00 93.25 175 GLY A O 1
ATOM 1339 N N . ASN A 1 176 ? -18.059 -4.948 -3.051 1.00 90.81 176 ASN A N 1
ATOM 1340 C CA . ASN A 1 176 ? -19.010 -4.368 -3.982 1.00 90.81 176 ASN A CA 1
ATOM 1341 C C . ASN A 1 176 ? -18.298 -3.464 -5.004 1.00 90.81 176 ASN A C 1
ATOM 1343 O O . ASN A 1 176 ? -17.513 -2.598 -4.625 1.00 90.81 176 ASN A O 1
ATOM 1347 N N . GLU A 1 177 ? -18.567 -3.682 -6.293 1.00 89.31 177 GLU A N 1
ATOM 1348 C CA . GLU A 1 177 ? -18.020 -2.919 -7.425 1.00 89.31 177 GLU A CA 1
ATOM 1349 C C . GLU A 1 177 ? -16.529 -2.540 -7.279 1.00 89.31 177 GLU A C 1
ATOM 1351 O O . GLU A 1 177 ? -15.646 -3.401 -7.327 1.00 89.31 177 GLU A O 1
ATOM 1356 N N . LYS A 1 178 ? -16.253 -1.240 -7.121 1.00 95.44 178 LYS A N 1
ATOM 1357 C CA . LYS A 1 178 ? -14.926 -0.631 -6.992 1.00 95.44 178 LYS A CA 1
ATOM 1358 C C . LYS A 1 178 ? -14.610 -0.204 -5.560 1.00 95.44 178 LYS A C 1
ATOM 1360 O O . LYS A 1 178 ? -13.620 0.494 -5.364 1.00 95.44 178 LYS A O 1
ATOM 1365 N N . ASN A 1 179 ? -15.397 -0.615 -4.563 1.00 98.00 179 ASN A N 1
ATOM 1366 C CA . ASN A 1 179 ? -15.261 -0.148 -3.181 1.00 98.00 179 ASN A CA 1
ATOM 1367 C C . ASN A 1 179 ? -13.838 -0.311 -2.640 1.00 98.00 179 ASN A C 1
ATOM 1369 O O . ASN A 1 179 ? -13.339 0.593 -1.980 1.00 98.00 179 ASN A O 1
ATOM 1373 N N . SER A 1 180 ? -13.132 -1.401 -2.969 1.00 97.75 180 SER A N 1
ATOM 1374 C CA . SER A 1 180 ? -11.733 -1.610 -2.557 1.00 97.75 180 SER A CA 1
ATOM 1375 C C . SER A 1 180 ? -10.729 -0.597 -3.128 1.00 97.75 180 SER A C 1
ATOM 1377 O O . SER A 1 180 ? -9.584 -0.571 -2.678 1.00 97.75 180 SER A O 1
ATOM 1379 N N . GLN A 1 181 ? -11.134 0.199 -4.120 1.00 98.19 181 GLN A N 1
ATOM 1380 C CA . GLN A 1 181 ? -10.330 1.218 -4.800 1.00 98.19 181 GLN A CA 1
ATOM 1381 C C . GLN A 1 181 ? -10.627 2.642 -4.308 1.00 98.19 181 GLN A C 1
ATOM 1383 O O . GLN A 1 181 ? -9.863 3.555 -4.602 1.00 98.19 181 GLN A O 1
ATOM 1388 N N . GLU A 1 182 ? -11.718 2.859 -3.568 1.00 98.00 182 GLU A N 1
ATOM 1389 C CA . GLU A 1 182 ? -12.200 4.195 -3.178 1.00 98.00 182 GLU A CA 1
ATOM 1390 C C . GLU A 1 182 ? -11.523 4.726 -1.907 1.00 98.00 182 GLU A C 1
ATOM 1392 O O . GLU A 1 182 ? -12.163 5.131 -0.936 1.00 98.00 182 GLU A O 1
ATOM 1397 N N . TRP A 1 183 ? -10.194 4.703 -1.917 1.00 98.69 183 TRP A N 1
ATOM 1398 C CA . TRP A 1 183 ? -9.369 5.298 -0.873 1.00 98.69 183 TRP A CA 1
ATOM 1399 C C . TRP A 1 183 ? -9.235 6.806 -1.087 1.00 98.69 183 TRP A C 1
ATOM 1401 O O . TRP A 1 183 ? -9.140 7.267 -2.227 1.00 98.69 183 TRP A O 1
ATOM 1411 N N . SER A 1 184 ? -9.196 7.584 -0.009 1.00 98.69 184 SER A N 1
ATOM 1412 C CA . SER A 1 184 ? -8.887 9.013 -0.077 1.00 98.69 184 SER A CA 1
ATOM 1413 C C . SER A 1 184 ? -7.441 9.239 -0.522 1.00 98.69 184 SER A C 1
ATOM 1415 O O . SER A 1 184 ? -6.574 8.382 -0.328 1.00 98.69 184 SER A O 1
ATOM 1417 N N . THR A 1 185 ? -7.148 10.420 -1.065 1.00 98.19 185 THR A N 1
ATOM 1418 C CA . THR A 1 185 ? -5.757 10.853 -1.239 1.00 98.19 185 THR A CA 1
ATOM 1419 C C . THR A 1 185 ? -5.029 10.785 0.112 1.00 98.19 185 THR A C 1
ATOM 1421 O O . THR A 1 185 ? -5.606 11.225 1.111 1.00 98.19 185 THR A O 1
ATOM 1424 N N . PRO A 1 186 ? -3.804 10.230 0.181 1.00 98.56 186 PRO A N 1
ATOM 1425 C CA . PRO A 1 186 ? -3.052 10.152 1.427 1.00 98.56 186 PRO A CA 1
ATOM 1426 C C . PRO A 1 186 ? -2.763 11.526 2.039 1.00 98.56 186 PRO A C 1
ATOM 1428 O O . PRO A 1 186 ? -2.272 12.435 1.369 1.00 98.56 186 PRO A O 1
ATOM 1431 N N . GLU A 1 187 ? -3.014 11.650 3.337 1.00 98.31 187 GLU A N 1
ATOM 1432 C CA . GLU A 1 187 ? -2.727 12.832 4.148 1.00 98.31 187 GLU A CA 1
ATOM 1433 C C . GLU A 1 187 ? -1.464 12.598 4.982 1.00 98.31 187 GLU A C 1
ATOM 1435 O O . GLU A 1 187 ? -1.241 11.500 5.492 1.00 98.31 187 GLU A O 1
ATOM 1440 N N . LEU A 1 188 ? -0.617 13.621 5.120 1.00 98.50 188 LEU A N 1
ATOM 1441 C CA . LEU A 1 188 ? 0.592 13.535 5.939 1.00 98.50 188 LEU A CA 1
ATOM 1442 C C . LEU A 1 188 ? 0.210 13.390 7.419 1.00 98.50 188 LEU A C 1
ATOM 1444 O O . LEU A 1 188 ? -0.483 14.247 7.962 1.00 98.50 188 LEU A O 1
ATOM 1448 N N . LEU A 1 189 ? 0.710 12.343 8.075 1.00 98.12 189 LEU A N 1
ATOM 1449 C CA . LEU A 1 189 ? 0.462 12.069 9.492 1.00 98.12 189 LEU A CA 1
ATOM 1450 C C . LEU A 1 189 ? 1.684 12.378 10.366 1.00 98.12 189 LEU A C 1
ATOM 1452 O O . LEU A 1 189 ? 1.550 12.991 11.421 1.00 98.12 189 LEU A O 1
ATOM 1456 N N . VAL A 1 190 ? 2.877 11.958 9.935 1.00 98.25 190 VAL A N 1
ATOM 1457 C CA . VAL A 1 190 ? 4.146 12.195 10.647 1.00 98.25 190 VAL A CA 1
ATOM 1458 C C . VAL A 1 190 ? 5.207 12.656 9.661 1.00 98.25 190 VAL A C 1
ATOM 1460 O O . VAL A 1 190 ? 5.296 12.127 8.555 1.00 98.25 190 VAL A O 1
ATOM 1463 N N . ASN A 1 191 ? 6.040 13.604 10.089 1.00 97.81 191 ASN A N 1
ATOM 1464 C CA . ASN A 1 191 ? 7.229 14.042 9.370 1.00 97.81 191 ASN A CA 1
ATOM 1465 C C . ASN A 1 191 ? 8.427 14.136 10.325 1.00 97.81 191 ASN A C 1
ATOM 1467 O O . ASN A 1 191 ? 8.382 14.886 11.301 1.00 97.81 191 ASN A O 1
ATOM 1471 N N . ARG A 1 192 ? 9.490 13.386 10.025 1.00 96.94 192 ARG A N 1
ATOM 1472 C CA . ARG A 1 192 ? 10.793 13.414 10.699 1.00 96.94 192 ARG A CA 1
ATOM 1473 C C . ARG A 1 192 ? 11.898 13.605 9.656 1.00 96.94 192 ARG A C 1
ATOM 1475 O O . ARG A 1 192 ? 12.425 12.627 9.124 1.00 96.94 192 ARG A O 1
ATOM 1482 N N . PRO A 1 193 ? 12.240 14.857 9.317 1.00 95.44 193 PRO A N 1
ATOM 1483 C CA . PRO A 1 193 ? 13.301 15.140 8.358 1.00 95.44 193 PRO A CA 1
ATOM 1484 C C . PRO A 1 193 ? 14.633 14.511 8.787 1.00 95.44 193 PRO A C 1
ATOM 1486 O O . PRO A 1 193 ? 15.016 14.614 9.947 1.00 95.44 193 PRO A O 1
ATOM 1489 N N . GLY A 1 194 ? 15.345 13.870 7.856 1.00 94.81 194 GLY A N 1
ATOM 1490 C CA . GLY A 1 194 ? 16.632 13.210 8.133 1.00 94.81 194 GLY A CA 1
ATOM 1491 C C . GLY A 1 194 ? 16.531 11.816 8.769 1.00 94.81 194 GLY A C 1
ATOM 1492 O O . GLY A 1 194 ? 17.559 11.205 9.060 1.00 94.81 194 GLY A O 1
ATOM 1493 N N . HIS A 1 195 ? 15.316 11.304 8.967 1.00 97.31 195 HIS A N 1
ATOM 1494 C CA . HIS A 1 195 ? 15.052 9.951 9.452 1.00 97.31 195 HIS A CA 1
ATOM 1495 C C . HIS A 1 195 ? 14.509 9.057 8.332 1.00 97.31 195 HIS A C 1
ATOM 1497 O O . HIS A 1 195 ? 14.063 9.535 7.284 1.00 97.31 195 HIS A O 1
ATOM 1503 N N . ILE A 1 196 ? 14.509 7.747 8.578 1.00 97.69 196 ILE A N 1
ATOM 1504 C CA . ILE A 1 196 ? 13.830 6.757 7.742 1.00 97.69 196 ILE A CA 1
ATOM 1505 C C . ILE A 1 196 ? 12.747 6.071 8.582 1.00 97.69 196 ILE A C 1
ATOM 1507 O O . ILE A 1 196 ? 13.060 5.423 9.579 1.00 97.69 196 ILE A O 1
ATOM 1511 N N . LEU A 1 197 ? 11.483 6.200 8.170 1.00 98.19 197 LEU A N 1
ATOM 1512 C CA . LEU A 1 197 ? 10.324 5.667 8.890 1.00 98.19 197 LEU A CA 1
ATOM 1513 C C . LEU A 1 197 ? 9.691 4.503 8.128 1.00 98.19 197 LEU A C 1
ATOM 1515 O O . LEU A 1 197 ? 9.176 4.688 7.026 1.00 98.19 197 LEU A O 1
ATOM 1519 N N . TRP A 1 198 ? 9.698 3.307 8.717 1.00 97.25 198 TRP A N 1
ATOM 1520 C CA . TRP A 1 198 ? 9.157 2.087 8.105 1.00 97.25 198 TRP A CA 1
ATOM 1521 C C . TRP A 1 198 ? 8.030 1.468 8.932 1.00 97.25 198 TRP A C 1
ATOM 1523 O O . TRP A 1 198 ? 7.940 1.660 10.144 1.00 97.25 198 TRP A O 1
ATOM 1533 N N . TYR A 1 199 ? 7.208 0.657 8.262 1.00 96.12 199 TYR A N 1
ATOM 1534 C CA . TYR A 1 199 ? 6.198 -0.220 8.869 1.00 96.12 199 TYR A CA 1
ATOM 1535 C C . TYR A 1 199 ? 5.276 0.478 9.888 1.00 96.12 199 TYR A C 1
ATOM 1537 O O . TYR A 1 199 ? 5.183 0.036 11.040 1.00 96.12 199 TYR A O 1
ATOM 1545 N N . PRO A 1 200 ? 4.599 1.577 9.495 1.00 98.06 200 PRO A N 1
ATOM 1546 C CA . PRO A 1 200 ? 3.643 2.226 10.375 1.00 98.06 200 PRO A CA 1
ATOM 1547 C C . PRO A 1 200 ? 2.466 1.286 10.662 1.00 98.06 200 PRO A C 1
ATOM 1549 O O . PRO A 1 200 ? 1.960 0.617 9.766 1.00 98.06 200 PRO A O 1
ATOM 1552 N N . SER A 1 201 ? 2.006 1.232 11.907 1.00 97.94 201 SER A N 1
ATOM 1553 C CA . SER A 1 201 ? 0.830 0.452 12.299 1.00 97.94 201 SER A CA 1
ATOM 1554 C C . SER A 1 201 ? 0.119 1.076 13.492 1.00 97.94 201 SER A C 1
ATOM 1556 O O . SER A 1 201 ? 0.717 1.790 14.297 1.00 97.94 201 SER A O 1
ATOM 1558 N N . LEU A 1 202 ? -1.178 0.807 13.612 1.00 98.50 202 LEU A N 1
ATOM 1559 C CA . LEU A 1 202 ? -1.998 1.281 14.720 1.00 98.50 202 LEU A CA 1
ATOM 1560 C C . LEU A 1 202 ? -2.326 0.135 15.669 1.00 98.50 202 LEU A C 1
ATOM 1562 O O . LEU A 1 202 ? -2.658 -0.972 15.246 1.00 98.50 202 LEU A O 1
ATOM 1566 N N . GLN A 1 203 ? -2.273 0.423 16.964 1.00 98.06 203 GLN A N 1
ATOM 1567 C CA . GLN A 1 203 ? -2.677 -0.498 18.020 1.00 98.06 203 GLN A CA 1
ATOM 1568 C C . GLN A 1 203 ? -3.683 0.183 18.955 1.00 98.06 203 GLN A C 1
ATOM 1570 O O . GLN A 1 203 ? -3.593 1.394 19.178 1.00 98.06 203 GLN A O 1
ATOM 1575 N N . PRO A 1 204 ? -4.638 -0.559 19.536 1.00 97.81 204 PRO A N 1
ATOM 1576 C CA . PRO A 1 204 ? -5.510 -0.024 20.578 1.00 97.81 204 PRO A CA 1
ATOM 1577 C C . PRO A 1 204 ? -4.708 0.412 21.815 1.00 97.81 204 PRO A C 1
ATOM 1579 O O . PRO A 1 204 ? -3.568 -0.005 22.023 1.00 97.81 204 PRO A O 1
ATOM 1582 N N . LEU A 1 205 ? -5.314 1.242 22.669 1.00 97.50 205 LEU A N 1
ATOM 1583 C CA . LEU A 1 205 ? -4.667 1.750 23.887 1.00 97.50 205 LEU A CA 1
ATOM 1584 C C . LEU A 1 205 ? -4.817 0.812 25.093 1.00 97.50 205 LEU A C 1
ATOM 1586 O O . LEU A 1 205 ? -4.394 1.169 26.189 1.00 97.50 205 LEU A O 1
ATOM 1590 N N . ASN A 1 206 ? -5.438 -0.358 24.911 1.00 95.44 206 ASN A N 1
ATOM 1591 C CA . ASN A 1 206 ? -5.839 -1.273 25.985 1.00 95.44 206 ASN A CA 1
ATOM 1592 C C . ASN A 1 206 ? -6.719 -0.602 27.056 1.00 95.44 206 ASN A C 1
ATOM 1594 O O . ASN A 1 206 ? -6.732 -1.013 28.215 1.00 95.44 206 ASN A O 1
ATOM 1598 N N . SER A 1 207 ? -7.474 0.433 26.676 1.00 96.25 207 SER A N 1
ATOM 1599 C CA . SER A 1 207 ? -8.456 1.053 27.567 1.00 96.25 207 SER A CA 1
ATOM 1600 C C . SER A 1 207 ? -9.602 0.082 27.881 1.00 96.25 207 SER A C 1
ATOM 1602 O O . SER A 1 207 ? -9.861 -0.854 27.121 1.00 96.25 207 SER A O 1
ATOM 1604 N N . ALA A 1 208 ? -10.371 0.338 28.945 1.00 97.31 208 ALA A N 1
ATOM 1605 C CA . ALA A 1 208 ? -11.569 -0.455 29.248 1.00 97.31 208 ALA A CA 1
ATOM 1606 C C . ALA A 1 208 ? -12.541 -0.526 28.051 1.00 97.31 208 ALA A C 1
ATOM 1608 O O . ALA A 1 208 ? -13.130 -1.571 27.780 1.00 97.31 208 ALA A O 1
ATOM 1609 N N . LYS A 1 209 ? -12.648 0.565 27.278 1.00 95.69 209 LYS A N 1
ATOM 1610 C CA . LYS A 1 209 ? -13.447 0.622 26.047 1.00 95.69 209 LYS A CA 1
ATOM 1611 C C . LYS A 1 209 ? -12.864 -0.252 24.935 1.00 95.69 209 LYS A C 1
ATOM 1613 O O . LYS A 1 209 ? -13.634 -0.889 24.220 1.00 95.69 209 LYS A O 1
ATOM 1618 N N . ASP A 1 210 ? -11.543 -0.289 24.772 1.00 97.12 210 ASP A N 1
ATOM 1619 C CA . ASP A 1 210 ? -10.894 -1.155 23.778 1.00 97.12 210 ASP A CA 1
ATOM 1620 C C . ASP A 1 210 ? -11.103 -2.631 24.109 1.00 97.12 210 ASP A C 1
ATOM 1622 O O . ASP A 1 210 ? -11.479 -3.406 23.230 1.00 97.12 210 ASP A O 1
ATOM 1626 N N . ILE A 1 211 ? -10.934 -2.996 25.382 1.00 97.12 211 ILE A N 1
ATOM 1627 C CA . ILE A 1 211 ? -11.147 -4.361 25.874 1.00 97.12 211 ILE A CA 1
ATOM 1628 C C . ILE A 1 211 ? -12.608 -4.773 25.659 1.00 97.12 211 ILE A C 1
ATOM 1630 O O . ILE A 1 211 ? -12.870 -5.811 25.051 1.00 97.12 211 ILE A O 1
ATOM 1634 N N . ALA A 1 212 ? -13.562 -3.930 26.071 1.00 97.19 212 ALA A N 1
ATOM 1635 C CA . ALA A 1 212 ? -14.990 -4.199 25.902 1.00 97.19 212 ALA A CA 1
ATOM 1636 C C . ALA A 1 212 ? -15.388 -4.378 24.424 1.00 97.19 212 ALA A C 1
ATOM 1638 O O . ALA A 1 212 ? -16.179 -5.260 24.096 1.00 97.19 212 ALA A O 1
ATOM 1639 N N . ASN A 1 213 ? -14.805 -3.586 23.517 1.00 96.06 213 ASN A N 1
ATOM 1640 C CA . ASN A 1 213 ? -15.084 -3.667 22.078 1.00 96.06 213 ASN A CA 1
ATOM 1641 C C . ASN A 1 213 ? -14.239 -4.711 21.333 1.00 96.06 213 ASN A C 1
ATOM 1643 O O . ASN A 1 213 ? -14.432 -4.894 20.122 1.00 96.06 213 ASN A O 1
ATOM 1647 N N . LYS A 1 214 ? -13.335 -5.406 22.041 1.00 96.81 214 LYS A N 1
ATOM 1648 C CA . LYS A 1 214 ? -12.358 -6.349 21.477 1.00 96.81 214 LYS A CA 1
ATOM 1649 C C . LYS A 1 214 ? -11.538 -5.708 20.352 1.00 96.81 214 LYS A C 1
ATOM 1651 O O . LYS A 1 214 ? -11.378 -6.289 19.277 1.00 96.81 214 LYS A O 1
ATOM 1656 N N . ASN A 1 215 ? -11.089 -4.475 20.572 1.00 97.62 215 ASN A N 1
ATOM 1657 C CA . ASN A 1 215 ? -10.250 -3.767 19.614 1.00 97.62 215 ASN A CA 1
ATOM 1658 C C . ASN A 1 215 ? -8.872 -4.440 19.513 1.00 97.62 215 ASN A C 1
ATOM 1660 O O . ASN A 1 215 ? -8.328 -4.938 20.497 1.00 97.62 215 ASN A O 1
ATOM 1664 N N . THR A 1 216 ? -8.319 -4.452 18.305 1.00 96.94 216 THR A N 1
ATOM 1665 C CA . THR A 1 216 ? -7.019 -5.034 17.933 1.00 96.94 216 THR A CA 1
ATOM 1666 C C . THR A 1 216 ? -6.378 -4.162 16.850 1.00 96.94 216 THR A C 1
ATOM 1668 O O . THR A 1 216 ? -6.975 -3.180 16.415 1.00 96.94 216 THR A O 1
ATOM 1671 N N . CYS A 1 217 ? -5.203 -4.528 16.339 1.00 96.31 217 CYS A N 1
ATOM 1672 C CA . CYS A 1 217 ? -4.640 -3.863 15.160 1.00 96.31 217 CYS A CA 1
ATOM 1673 C C . CYS A 1 217 ? -5.541 -3.931 13.913 1.00 96.31 217 CYS A C 1
ATOM 1675 O O . CYS A 1 217 ? -5.425 -3.083 13.040 1.00 96.31 217 CYS A O 1
ATOM 1677 N N . LEU A 1 218 ? -6.465 -4.895 13.824 1.00 97.25 218 LEU A N 1
ATOM 1678 C CA . LEU A 1 218 ? -7.410 -5.008 12.705 1.00 97.25 218 LEU A CA 1
ATOM 1679 C C . LEU A 1 218 ? -8.708 -4.220 12.944 1.00 97.25 218 LEU A C 1
ATOM 1681 O O . LEU A 1 218 ? -9.439 -3.937 11.996 1.00 97.25 218 LEU A O 1
ATOM 1685 N N . LYS A 1 219 ? -9.006 -3.867 14.201 1.00 97.81 219 LYS A N 1
ATOM 1686 C CA . LYS A 1 219 ? -10.245 -3.201 14.623 1.00 97.81 219 LYS A CA 1
ATOM 1687 C C . LYS A 1 219 ? -9.941 -2.138 15.678 1.00 97.81 219 LYS A C 1
ATOM 1689 O O . LYS A 1 219 ? -9.687 -2.470 16.832 1.00 97.81 219 LYS A O 1
ATOM 1694 N N . LEU A 1 220 ? -10.005 -0.871 15.296 1.00 98.19 220 LEU A N 1
ATOM 1695 C CA . LEU A 1 220 ? -9.617 0.277 16.113 1.00 98.19 220 LEU A CA 1
ATOM 1696 C C . LEU A 1 220 ? -10.827 1.072 16.609 1.00 98.19 220 LEU A C 1
ATOM 1698 O O . LEU A 1 220 ? -11.879 1.101 15.970 1.00 98.19 220 LEU A O 1
ATOM 1702 N N . GLY A 1 221 ? -10.637 1.777 17.725 1.00 97.75 221 GLY A N 1
ATOM 1703 C CA . GLY A 1 221 ? -11.580 2.762 18.250 1.00 97.75 221 GLY A CA 1
ATOM 1704 C C . GLY A 1 221 ? -11.258 4.201 17.826 1.00 97.75 221 GLY A C 1
ATOM 1705 O O . GLY A 1 221 ? -10.580 4.456 16.835 1.00 97.75 221 GLY A O 1
ATOM 1706 N N . GLN A 1 222 ? -11.735 5.167 18.615 1.00 97.81 222 GLN A N 1
ATOM 1707 C CA . GLN A 1 222 ? -11.503 6.600 18.379 1.00 97.81 222 GLN A CA 1
ATOM 1708 C C . GLN A 1 222 ? -10.041 7.020 18.585 1.00 97.81 222 GLN A C 1
ATOM 1710 O O . GLN A 1 222 ? -9.595 7.984 17.972 1.00 97.81 222 GLN A O 1
ATOM 1715 N N . LYS A 1 223 ? -9.301 6.326 19.453 1.00 98.25 223 LYS A N 1
ATOM 1716 C CA . LYS A 1 223 ? -7.882 6.588 19.692 1.00 98.25 223 LYS A CA 1
ATOM 1717 C C . LYS A 1 223 ? -7.078 5.321 19.451 1.00 98.25 223 LYS A C 1
ATOM 1719 O O . LYS A 1 223 ? -7.532 4.234 19.804 1.00 98.25 223 LYS A O 1
ATOM 1724 N N . ALA A 1 224 ? -5.897 5.472 18.870 1.00 98.44 224 ALA A N 1
ATOM 1725 C CA . ALA A 1 224 ? -4.963 4.379 18.637 1.00 98.44 224 ALA A CA 1
ATOM 1726 C C . ALA A 1 224 ? -3.526 4.864 18.834 1.00 98.44 224 ALA A C 1
ATOM 1728 O O . ALA A 1 224 ? -3.197 6.005 18.518 1.00 98.44 224 ALA A O 1
ATOM 1729 N N . ARG A 1 225 ? -2.660 4.000 19.354 1.00 98.50 225 ARG A N 1
ATOM 1730 C CA . ARG A 1 225 ? -1.221 4.249 19.433 1.00 98.50 225 ARG A CA 1
ATOM 1731 C C . ARG A 1 225 ? -0.596 3.959 18.075 1.00 98.50 225 ARG A C 1
ATOM 1733 O O . ARG A 1 225 ? -0.840 2.895 17.505 1.00 98.50 225 ARG A O 1
ATOM 1740 N N . LEU A 1 226 ? 0.205 4.894 17.582 1.00 98.62 226 LEU A N 1
ATOM 1741 C CA . LEU A 1 226 ? 0.967 4.736 16.351 1.00 98.62 226 LEU A CA 1
ATOM 1742 C C . LEU A 1 226 ? 2.313 4.091 16.668 1.00 98.62 226 LEU A C 1
ATOM 1744 O O . LEU A 1 226 ? 3.064 4.628 17.472 1.00 98.62 226 LEU A O 1
ATOM 1748 N N . PHE A 1 227 ? 2.607 2.971 16.015 1.00 98.44 227 PHE A N 1
ATOM 1749 C CA . PHE A 1 227 ? 3.905 2.305 16.016 1.00 98.44 227 PHE A CA 1
ATOM 1750 C C . PHE A 1 227 ? 4.572 2.468 14.654 1.00 98.44 227 PHE A C 1
ATOM 1752 O O . PHE A 1 227 ? 3.896 2.375 13.634 1.00 98.44 227 PHE A O 1
ATOM 1759 N N . PHE A 1 228 ? 5.883 2.669 14.626 1.00 98.19 228 PHE A N 1
ATOM 1760 C CA . PHE A 1 228 ? 6.691 2.645 13.403 1.00 98.19 228 PHE A CA 1
ATOM 1761 C C . PHE A 1 228 ? 8.148 2.362 13.760 1.00 98.19 228 PHE A C 1
ATOM 1763 O O . PHE A 1 228 ? 8.579 2.610 14.887 1.00 98.19 228 PHE A O 1
ATOM 1770 N N . LYS A 1 229 ? 8.905 1.837 12.801 1.00 97.75 229 LYS A N 1
ATOM 1771 C CA . LYS A 1 229 ? 10.356 1.720 12.909 1.00 97.75 229 LYS A CA 1
ATOM 1772 C C . LYS A 1 229 ? 10.984 3.049 12.497 1.00 97.75 229 LYS A C 1
ATOM 1774 O O . LYS A 1 229 ? 10.750 3.496 11.379 1.00 97.75 229 LYS A O 1
ATOM 1779 N N . ASP A 1 230 ? 11.770 3.648 13.376 1.00 97.75 230 ASP A N 1
ATOM 1780 C CA . ASP A 1 230 ? 12.568 4.846 13.125 1.00 97.75 230 ASP A CA 1
ATOM 1781 C C . ASP A 1 230 ? 14.040 4.451 12.973 1.00 97.75 230 ASP A C 1
ATOM 1783 O O . ASP A 1 230 ? 14.559 3.645 13.754 1.00 97.75 230 ASP A O 1
ATOM 1787 N N . MET A 1 231 ? 14.706 4.976 11.947 1.00 97.75 231 MET A N 1
ATOM 1788 C CA . MET A 1 231 ? 16.130 4.756 11.724 1.00 97.75 231 MET A CA 1
ATOM 1789 C C . MET A 1 231 ? 16.855 6.073 11.488 1.00 97.75 231 MET A C 1
ATOM 1791 O O . MET A 1 231 ? 16.510 6.837 10.581 1.00 97.75 231 MET A O 1
ATOM 1795 N N . HIS A 1 232 ? 17.881 6.308 12.304 1.00 96.12 232 HIS A N 1
ATOM 1796 C CA . HIS A 1 232 ? 18.685 7.525 12.302 1.00 96.12 232 HIS A CA 1
ATOM 1797 C C . HIS A 1 232 ? 20.021 7.279 13.024 1.00 96.12 232 HIS A C 1
ATOM 1799 O O . HIS A 1 232 ? 20.040 6.616 14.060 1.00 96.12 232 HIS A O 1
ATOM 1805 N N . ASN A 1 233 ? 21.131 7.812 12.495 1.00 92.81 233 ASN A N 1
ATOM 1806 C CA . ASN A 1 233 ? 22.491 7.670 13.052 1.00 92.81 233 ASN A CA 1
ATOM 1807 C C . ASN A 1 233 ? 22.832 6.230 13.487 1.00 92.81 233 ASN A C 1
ATOM 1809 O O . ASN A 1 233 ? 23.162 5.986 14.647 1.00 92.81 233 ASN A O 1
ATOM 1813 N N . ASP A 1 234 ? 22.670 5.273 12.569 1.00 90.56 234 ASP A N 1
ATOM 1814 C CA . ASP A 1 234 ? 22.923 3.833 12.764 1.00 90.56 234 ASP A CA 1
ATOM 1815 C C . ASP A 1 234 ? 22.063 3.129 13.829 1.00 90.56 234 ASP A C 1
ATOM 1817 O O . ASP A 1 234 ? 22.234 1.936 14.090 1.00 90.56 234 ASP A O 1
ATOM 1821 N N . LYS A 1 235 ? 21.082 3.825 14.413 1.00 95.25 235 LYS A N 1
ATOM 1822 C CA . LYS A 1 235 ? 20.069 3.224 15.283 1.00 95.25 235 LYS A CA 1
ATOM 1823 C C . LYS A 1 235 ? 18.833 2.859 14.481 1.00 95.25 235 LYS A C 1
ATOM 1825 O O . LYS A 1 235 ? 18.465 3.549 13.534 1.00 95.25 235 LYS A O 1
ATOM 1830 N N . ALA A 1 236 ? 18.190 1.769 14.885 1.00 96.06 236 ALA A N 1
ATOM 1831 C CA . ALA A 1 236 ? 16.964 1.267 14.288 1.00 96.06 236 ALA A CA 1
ATOM 1832 C C . ALA A 1 236 ? 16.028 0.773 15.395 1.00 96.06 236 ALA A C 1
ATOM 1834 O O . ALA A 1 236 ? 16.218 -0.320 15.928 1.00 96.06 236 ALA A O 1
ATOM 1835 N N . GLU A 1 237 ? 15.019 1.570 15.735 1.00 96.94 237 GLU A N 1
ATOM 1836 C CA . GLU A 1 237 ? 14.163 1.347 16.904 1.00 96.94 237 GLU A CA 1
ATOM 1837 C C . GLU A 1 237 ? 12.687 1.355 16.506 1.00 96.94 237 GLU A C 1
ATOM 1839 O O . GLU A 1 237 ? 12.274 2.091 15.616 1.00 96.94 237 GLU A O 1
ATOM 1844 N N . TYR A 1 238 ? 11.867 0.533 17.161 1.00 96.50 238 TYR A N 1
ATOM 1845 C CA . TYR A 1 238 ? 10.415 0.655 17.048 1.00 96.50 238 TYR A CA 1
ATOM 1846 C C . TYR A 1 238 ? 9.911 1.641 18.098 1.00 96.50 238 TYR A C 1
ATOM 1848 O O . TYR A 1 238 ? 10.048 1.399 19.297 1.00 96.50 238 TYR A O 1
ATOM 1856 N N . LEU A 1 239 ? 9.305 2.733 17.640 1.00 96.50 239 LEU A N 1
ATOM 1857 C CA . LEU A 1 239 ? 8.795 3.811 18.479 1.00 96.50 239 LEU A CA 1
ATOM 1858 C C . LEU A 1 239 ? 7.271 3.775 18.549 1.00 96.50 239 LEU A C 1
ATOM 1860 O O . LEU A 1 239 ? 6.604 3.253 17.655 1.00 96.50 239 LEU A O 1
ATOM 1864 N N . SER A 1 240 ? 6.716 4.343 19.623 1.00 96.25 240 SER A N 1
ATOM 1865 C CA . SER A 1 240 ? 5.265 4.462 19.807 1.00 96.25 240 SER A CA 1
ATOM 1866 C C . SER A 1 240 ? 4.832 5.745 20.522 1.00 96.25 240 SER A C 1
ATOM 1868 O O . SER A 1 240 ? 4.021 5.741 21.452 1.00 96.25 240 SER A O 1
ATOM 1870 N N . GLU A 1 241 ? 5.438 6.853 20.104 1.00 94.62 241 GLU A N 1
ATOM 1871 C CA . GLU A 1 241 ? 5.379 8.153 20.783 1.00 94.62 241 GLU A CA 1
ATOM 1872 C C . GLU A 1 241 ? 4.078 8.927 20.540 1.00 94.62 241 GLU A C 1
ATOM 1874 O O . GLU A 1 241 ? 3.738 9.815 21.319 1.00 94.62 241 GLU A O 1
ATOM 1879 N N . TYR A 1 242 ? 3.328 8.588 19.487 1.00 97.88 242 TYR A N 1
ATOM 1880 C CA . TYR A 1 242 ? 2.109 9.304 19.116 1.00 97.88 242 TYR A CA 1
ATOM 1881 C C . TYR A 1 242 ? 0.846 8.492 19.416 1.00 97.88 242 TYR A C 1
ATOM 1883 O O . TYR A 1 242 ? 0.783 7.275 19.213 1.00 97.88 242 TYR A O 1
ATOM 1891 N N . ILE A 1 243 ? -0.201 9.204 19.834 1.00 98.25 243 ILE A N 1
ATOM 1892 C CA . ILE A 1 243 ? -1.581 8.715 19.845 1.00 98.25 243 ILE A CA 1
ATOM 1893 C C . ILE A 1 243 ? -2.332 9.445 18.733 1.00 98.25 243 ILE A C 1
ATOM 1895 O O . ILE A 1 243 ? -2.388 10.672 18.715 1.00 98.25 243 ILE A O 1
ATOM 1899 N N . VAL A 1 244 ? -2.926 8.682 17.823 1.00 98.25 244 VAL A N 1
ATOM 1900 C CA . VAL A 1 244 ? -3.833 9.183 16.791 1.00 98.25 244 VAL A CA 1
ATOM 1901 C C . VAL A 1 244 ? -5.237 9.246 17.376 1.00 98.25 244 VAL A C 1
ATOM 1903 O O . VAL A 1 244 ? -5.727 8.254 17.916 1.00 98.25 244 VAL A O 1
ATOM 1906 N N . GLU A 1 245 ? -5.887 10.401 17.262 1.00 98.19 245 GLU A N 1
ATOM 1907 C CA . GLU A 1 245 ? -7.283 10.607 17.648 1.00 98.19 245 GLU A CA 1
ATOM 1908 C C . GLU A 1 245 ? -8.124 10.952 16.420 1.00 98.19 245 GLU A C 1
ATOM 1910 O O . GLU A 1 245 ? -7.927 11.980 15.775 1.00 98.19 245 GLU A O 1
ATOM 1915 N N . PHE A 1 246 ? -9.081 10.083 16.112 1.00 98.00 246 PHE A N 1
ATOM 1916 C CA . PHE A 1 246 ? -9.974 10.222 14.971 1.00 98.00 246 PHE A CA 1
ATOM 1917 C C . PHE A 1 246 ? -11.148 11.157 15.295 1.00 98.00 246 PHE A C 1
ATOM 1919 O O . PHE A 1 246 ? -11.738 11.088 16.379 1.00 98.00 246 PHE A O 1
ATOM 1926 N N . LYS A 1 247 ? -11.524 12.004 14.329 1.00 95.50 247 LYS A N 1
ATOM 1927 C CA . LYS A 1 247 ? -12.656 12.943 14.408 1.00 95.50 247 LYS A CA 1
ATOM 1928 C C . LYS A 1 247 ? -13.627 12.679 13.250 1.00 95.50 247 LYS A C 1
ATOM 1930 O O . LYS A 1 247 ? -13.177 12.318 12.168 1.00 95.50 247 LYS A O 1
ATOM 1935 N N . LYS A 1 248 ? -14.932 12.779 13.522 1.00 90.38 248 LYS A N 1
ATOM 1936 C CA . LYS A 1 248 ? -16.004 12.597 12.530 1.00 90.38 248 LYS A CA 1
ATOM 1937 C C . LYS A 1 248 ? -16.277 13.888 11.782 1.00 90.38 248 LYS A C 1
ATOM 1939 O O . LYS A 1 248 ? -16.148 14.944 12.439 1.00 90.38 248 LYS A O 1
#

pLDDT: mean 96.22, std 3.82, range [54.09, 98.88]

Secondary structure (DSSP, 8-state):
--TTPPP---S----GGG---TTT--SSS-SS-EEEEEEEEETTEEEEEEEE-S-SS---TTT--HHHHHHH-SEEEEEEEGGGTTS-TTT-EE--SSSTTEETTS---B-GGGSPPGGGTB--TTSTT-BEEEEEEEEEETTTTEEEEEEEEE-SSTT---EEEEEEE--S-TTSTTGGG-PPPPEEEEE-TT-EEEEEEEE----HHHHHHT-BTTEE-SEEEEEEEEEETTEEEEEEEEEEE---

Foldseek 3Di:
DPPPDDDLDDQAWEDPQQFQDPPQQDQQDGSWMWDQWAWADFDQKIKIKIFGQTQQDGDDPVPDDWVSQLQLDTIWMKMAGPVCSNRNPFGIFTAAPWARHHTRHHRHGHLVLQADDVVNQATHPSDQQHKGWGNWQWAQEPALCWIKIKTFMAGGGPQAGFWIWMKIQNDSHCHPTNSVSPIHRTDTDDGDPQKHKANKFWAEPPDPVCVVVVAGSRYYYQKTFIWIWIDHPNDTDIDGPDIDGDDD

Sequence (248 aa):
GGRSWTNKGIFIEDHQPRMILKPHNTSNTFAGGVGDPSAVASGKYLYLFYGEYGYPGIYDSASYNVDLERSGQCISVARILLSDLDNPAGKAKRWNGKSFNAPFDSIGAPIHSLQIPKSAGGGPASSPKGKFHWGPSVSWNTYLNAWVMLMAKVEGPSWQGGTIYISYNKNADLGNEKNSQEWSTPELLVNRPGHILWYPSLQPLNSAKDIANKNTCLKLGQKARLFFKDMHNDKAEYLSEYIVEFKK

Radius of gyration: 18.01 Å; chains: 1; bounding box: 42×41×54 Å